Protein AF-A0A7K2SJP5-F1 (afdb_monomer_lite)

Structure (mmCIF, N/CA/C/O backbone):
data_AF-A0A7K2SJP5-F1
#
_entry.id   AF-A0A7K2SJP5-F1
#
loop_
_atom_site.group_PDB
_atom_site.id
_at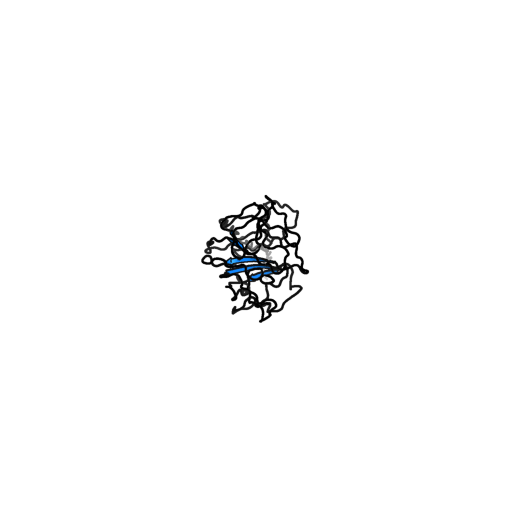om_site.type_symbol
_atom_site.label_atom_id
_atom_site.label_alt_id
_atom_site.label_comp_id
_atom_site.label_asym_id
_atom_site.label_entity_id
_atom_site.label_seq_id
_atom_site.pdbx_PDB_ins_code
_atom_site.Cartn_x
_atom_site.Cartn_y
_atom_site.Cartn_z
_atom_site.occupancy
_atom_site.B_iso_or_equiv
_atom_site.auth_seq_id
_atom_site.auth_comp_id
_atom_site.auth_asym_id
_atom_site.auth_atom_id
_atom_site.pdbx_PDB_model_num
ATOM 1 N N . MET A 1 1 ? -51.113 -34.013 -85.649 1.00 31.19 1 MET A N 1
ATOM 2 C CA . MET A 1 1 ? -50.926 -35.373 -85.090 1.00 31.19 1 MET A CA 1
ATOM 3 C C . MET A 1 1 ? -49.693 -35.352 -84.190 1.00 31.19 1 MET A C 1
ATOM 5 O O . MET A 1 1 ? -48.750 -34.668 -84.558 1.00 31.19 1 MET A O 1
ATOM 9 N N . PRO A 1 2 ? -49.667 -36.131 -83.098 1.00 49.19 2 PRO A N 1
ATOM 10 C CA . PRO A 1 2 ? -50.020 -35.821 -81.698 1.00 49.19 2 PRO A CA 1
ATOM 11 C C . PRO A 1 2 ? -48.823 -35.216 -80.900 1.00 49.19 2 PRO A C 1
ATOM 13 O O . PRO A 1 2 ? -47.709 -35.217 -81.399 1.00 49.19 2 PRO A O 1
ATOM 16 N N . ARG A 1 3 ? -48.943 -34.640 -79.693 1.00 37.06 3 ARG A N 1
ATOM 17 C CA . ARG A 1 3 ? -49.182 -35.314 -78.399 1.00 37.06 3 ARG A CA 1
ATOM 18 C C . ARG A 1 3 ? -49.454 -34.310 -77.259 1.00 37.06 3 ARG A C 1
ATOM 20 O O . ARG A 1 3 ? -49.106 -33.140 -77.339 1.00 37.06 3 ARG A O 1
ATOM 27 N N . LEU A 1 4 ? -50.096 -34.859 -76.230 1.00 37.50 4 LEU A N 1
ATOM 28 C CA . LEU A 1 4 ? -50.644 -34.287 -75.002 1.00 37.50 4 LEU A CA 1
ATOM 29 C C . LEU A 1 4 ? -49.620 -33.788 -73.953 1.00 37.50 4 LEU A C 1
ATOM 31 O O . LEU A 1 4 ? -48.506 -34.300 -73.895 1.00 37.50 4 LEU A O 1
ATOM 35 N N . THR A 1 5 ? -50.161 -32.987 -73.010 1.00 40.16 5 THR A N 1
ATOM 36 C CA . THR A 1 5 ? -49.863 -32.889 -71.549 1.00 40.16 5 THR A CA 1
ATOM 37 C C . THR A 1 5 ? -48.512 -32.295 -71.115 1.00 40.16 5 THR A C 1
ATOM 39 O O . THR A 1 5 ? -47.499 -32.532 -71.745 1.00 40.16 5 THR A O 1
ATOM 42 N N . GLY A 1 6 ? -48.401 -31.540 -70.018 1.00 34.34 6 GLY A N 1
ATOM 43 C CA . GLY A 1 6 ? -49.353 -31.253 -68.946 1.00 34.34 6 GLY A CA 1
ATOM 44 C C . GLY A 1 6 ? -48.815 -30.182 -67.986 1.00 34.34 6 GLY A C 1
ATOM 45 O O . GLY A 1 6 ? -47.656 -29.779 -68.059 1.00 34.34 6 GLY A O 1
ATOM 46 N N . ALA A 1 7 ? -49.698 -29.702 -67.114 1.00 40.97 7 ALA A N 1
ATOM 47 C CA . ALA A 1 7 ? -49.401 -28.737 -66.065 1.00 40.97 7 ALA A CA 1
ATOM 48 C C . ALA A 1 7 ? -48.610 -29.393 -64.921 1.00 40.97 7 ALA A C 1
ATOM 50 O O . ALA A 1 7 ? -48.973 -30.476 -64.463 1.00 40.97 7 ALA A O 1
ATOM 51 N N . ALA A 1 8 ? -47.579 -28.709 -64.426 1.00 37.25 8 ALA A N 1
ATOM 52 C CA . ALA A 1 8 ? -46.909 -29.042 -63.175 1.00 37.25 8 ALA A CA 1
ATOM 53 C C . ALA A 1 8 ? -47.090 -27.871 -62.199 1.00 37.25 8 ALA A C 1
ATOM 55 O O . ALA A 1 8 ? -46.523 -26.797 -62.395 1.00 37.25 8 ALA A O 1
ATOM 56 N N . LEU A 1 9 ? -47.904 -28.077 -61.159 1.00 39.22 9 LEU A N 1
ATOM 57 C CA . LEU A 1 9 ? -47.875 -27.251 -59.954 1.00 39.22 9 LEU A CA 1
ATOM 58 C C . LEU A 1 9 ? -46.606 -27.609 -59.169 1.00 39.22 9 LEU A C 1
ATOM 60 O O . LEU A 1 9 ? -46.476 -28.730 -58.679 1.00 39.22 9 LEU A O 1
ATOM 64 N N . GLY A 1 10 ? -45.684 -26.658 -59.041 1.00 36.06 10 GLY A N 1
ATOM 65 C CA . GLY A 1 10 ? -44.567 -26.752 -58.107 1.00 36.06 10 GLY A CA 1
ATOM 66 C C . GLY A 1 10 ? -45.019 -26.339 -56.708 1.00 36.06 10 GLY A C 1
ATOM 67 O O . GLY A 1 10 ? -45.343 -25.176 -56.481 1.00 36.06 10 GLY A O 1
ATOM 68 N N . VAL A 1 11 ? -45.047 -27.288 -55.773 1.00 40.00 11 VAL A N 1
ATOM 69 C CA . VAL A 1 11 ? -45.209 -27.018 -54.339 1.00 40.00 11 VAL A CA 1
ATOM 70 C C . VAL A 1 11 ? -43.849 -26.592 -53.786 1.00 40.00 11 VAL A C 1
ATOM 72 O O . VAL A 1 11 ? -42.894 -27.366 -53.813 1.00 40.00 11 VAL A O 1
ATOM 75 N N . LEU A 1 12 ? -43.753 -25.352 -53.302 1.00 39.66 12 LEU A N 1
ATOM 76 C CA . LEU A 1 12 ? -42.578 -24.836 -52.601 1.00 39.66 12 LEU A CA 1
ATOM 77 C C . LEU A 1 12 ? -42.561 -25.417 -51.175 1.00 39.66 12 LEU A C 1
ATOM 79 O O . LEU A 1 12 ? -43.342 -25.004 -50.320 1.00 39.66 12 LEU A O 1
ATOM 83 N N . GLY A 1 13 ? -41.698 -26.400 -50.923 1.00 37.81 13 GLY A N 1
ATOM 84 C CA . GLY A 1 13 ? -41.422 -26.898 -49.576 1.00 37.81 13 GLY A CA 1
ATOM 85 C C . GLY A 1 13 ? -40.449 -25.969 -48.850 1.00 37.81 13 GLY A C 1
ATOM 86 O O . GLY A 1 13 ? -39.283 -25.881 -49.226 1.00 37.81 13 GLY A O 1
ATOM 87 N N . LEU A 1 14 ? -40.921 -25.276 -47.813 1.00 41.34 14 LEU A N 1
ATOM 88 C CA . LEU A 1 14 ? -40.080 -24.543 -46.866 1.00 41.34 14 LEU A CA 1
ATOM 89 C C . LEU A 1 14 ? -39.342 -25.547 -45.970 1.00 41.34 14 LEU A C 1
ATOM 91 O O . LEU A 1 14 ? -39.941 -26.164 -45.092 1.00 41.34 14 LEU A O 1
ATOM 95 N N . VAL A 1 15 ? -38.037 -25.708 -46.187 1.00 44.12 15 VAL A N 1
ATOM 96 C CA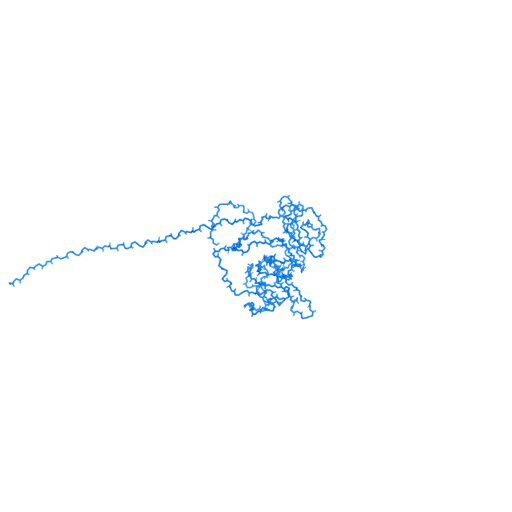 . VAL A 1 15 ? -37.143 -26.402 -45.251 1.00 44.12 15 VAL A CA 1
ATOM 97 C C . VAL A 1 15 ? -36.669 -25.374 -44.228 1.00 44.12 15 VAL A C 1
ATOM 99 O O . VAL A 1 15 ? -35.756 -24.596 -44.488 1.00 44.12 15 VAL A O 1
ATOM 102 N N . SER A 1 16 ? -37.312 -25.336 -43.063 1.00 47.00 16 SER A N 1
ATOM 103 C CA . SER A 1 16 ? -36.830 -24.574 -41.911 1.00 47.00 16 SER A CA 1
ATOM 104 C C . SER A 1 16 ? -35.755 -25.388 -41.186 1.00 47.00 16 SER A C 1
ATOM 106 O O . SER A 1 16 ? -36.065 -26.269 -40.383 1.00 47.00 16 SER A O 1
ATOM 108 N N . THR A 1 17 ? -34.483 -25.115 -41.469 1.00 50.66 17 THR A N 1
ATOM 109 C CA . THR A 1 17 ? -33.365 -25.582 -40.642 1.00 50.66 17 THR A CA 1
ATOM 110 C C . THR A 1 17 ? -33.398 -24.836 -39.310 1.00 50.66 17 THR A C 1
ATOM 112 O O . THR A 1 17 ? -32.996 -23.676 -39.233 1.00 50.66 17 THR A O 1
ATOM 115 N N . GLY A 1 18 ? -33.908 -25.482 -38.262 1.00 46.22 18 GLY A N 1
ATOM 116 C CA . GLY A 1 18 ? -33.779 -24.985 -36.897 1.00 46.22 18 GLY A CA 1
ATOM 117 C C . GLY A 1 18 ? -32.319 -25.068 -36.462 1.00 46.22 18 GLY A C 1
ATOM 118 O O . GLY A 1 18 ? -31.830 -26.157 -36.168 1.00 46.22 18 GLY A O 1
ATOM 119 N N . LEU A 1 19 ? -31.615 -23.934 -36.429 1.00 53.03 19 LEU A N 1
ATOM 120 C CA . LEU A 1 19 ? -30.365 -23.829 -35.684 1.00 53.03 19 LEU A CA 1
ATOM 121 C C . LEU A 1 19 ? -30.713 -23.888 -34.194 1.00 53.03 19 LEU A C 1
ATOM 123 O O . LEU A 1 19 ? -31.096 -22.887 -33.593 1.00 53.03 19 LEU A O 1
ATOM 127 N N . GLY A 1 20 ? -30.616 -25.079 -33.607 1.00 47.97 20 GLY A N 1
ATOM 128 C CA . GLY A 1 20 ? -30.585 -25.228 -32.160 1.00 47.97 20 GLY A CA 1
ATOM 129 C C . GLY A 1 20 ? -29.327 -24.545 -31.636 1.00 47.97 20 GLY A C 1
ATOM 130 O O . GLY A 1 20 ? -28.227 -25.065 -31.804 1.00 47.97 20 GLY A O 1
ATOM 131 N N . LEU A 1 21 ? -29.483 -23.365 -31.036 1.00 52.00 21 LEU A N 1
ATOM 132 C CA . LEU A 1 21 ? -28.438 -22.751 -30.228 1.00 52.00 21 LEU A CA 1
ATOM 133 C C . LEU A 1 21 ? -28.182 -23.692 -29.049 1.00 52.00 21 LEU A C 1
ATOM 135 O O . LEU A 1 21 ? -29.023 -23.833 -28.162 1.00 52.00 21 LEU A O 1
ATOM 139 N N . ALA A 1 22 ? -27.044 -24.382 -29.068 1.00 51.62 22 ALA A N 1
ATOM 140 C CA . ALA A 1 22 ? -26.571 -25.126 -27.916 1.00 51.62 22 ALA A CA 1
ATOM 141 C C . ALA A 1 22 ? -26.263 -24.111 -26.808 1.00 51.62 22 ALA A C 1
ATOM 143 O O . ALA A 1 22 ? -25.246 -23.422 -26.849 1.00 51.62 22 ALA A O 1
ATOM 144 N N . THR A 1 23 ? -27.159 -23.983 -25.833 1.00 50.88 23 THR A N 1
ATOM 145 C CA . THR A 1 23 ? -26.871 -23.259 -24.598 1.00 50.88 23 THR A CA 1
ATOM 146 C C . THR A 1 23 ? -25.873 -24.098 -23.812 1.00 50.88 23 THR A C 1
ATOM 148 O O . THR A 1 23 ? -26.247 -25.101 -23.199 1.00 50.88 23 THR A O 1
ATOM 151 N N . THR A 1 24 ? -24.593 -23.734 -23.861 1.00 50.81 24 THR A N 1
ATOM 152 C CA . THR A 1 24 ? -23.599 -24.298 -22.949 1.00 50.81 24 THR A CA 1
ATOM 153 C C . THR A 1 24 ? -24.020 -23.938 -21.525 1.00 50.81 24 THR A C 1
ATOM 155 O O . THR A 1 24 ? -24.182 -22.748 -21.241 1.00 50.81 24 THR A O 1
ATOM 158 N N . PRO A 1 25 ? -24.245 -24.913 -20.629 1.00 48.88 25 PRO A N 1
ATOM 159 C CA . PRO A 1 25 ? -24.529 -24.597 -19.241 1.00 48.88 25 PRO A CA 1
ATOM 160 C C . PRO A 1 25 ? -23.328 -23.840 -18.673 1.00 48.88 25 PRO A C 1
ATOM 162 O O . PRO A 1 25 ? -22.205 -24.342 -18.700 1.00 48.88 25 PRO A O 1
ATOM 165 N N . VAL A 1 26 ? -23.562 -22.624 -18.179 1.00 51.16 26 VAL A N 1
ATOM 166 C CA . VAL A 1 26 ? -22.579 -21.902 -17.371 1.00 51.16 26 VAL A CA 1
ATOM 167 C C . VAL A 1 26 ? -22.362 -22.748 -16.120 1.00 51.16 26 VAL A C 1
ATOM 169 O O . VAL A 1 26 ? -23.263 -22.879 -15.291 1.00 51.16 26 VAL A O 1
ATOM 172 N N . GLN A 1 27 ? -21.199 -23.393 -16.008 1.00 48.38 27 GLN A N 1
ATOM 173 C CA . GLN A 1 27 ? -20.820 -24.057 -14.767 1.00 48.38 27 GLN A CA 1
ATOM 174 C C . GLN A 1 27 ? -20.722 -22.986 -13.682 1.00 48.38 27 GLN A C 1
ATOM 176 O O . GLN A 1 27 ? -19.899 -22.077 -13.775 1.00 48.38 27 GLN A O 1
ATOM 181 N N . ALA A 1 28 ? -21.566 -23.097 -12.655 1.00 56.72 28 ALA A N 1
ATOM 182 C CA . ALA A 1 28 ? -21.391 -22.336 -11.431 1.00 56.72 28 ALA A CA 1
ATOM 183 C C . ALA A 1 28 ? -19.976 -22.606 -10.908 1.00 56.72 28 ALA A C 1
ATOM 185 O O . ALA A 1 28 ? -19.589 -23.767 -10.737 1.00 56.72 28 ALA A O 1
ATOM 186 N N . GLN A 1 29 ? -19.192 -21.547 -10.702 1.00 58.19 29 GLN A N 1
ATOM 187 C CA . GLN A 1 29 ? -17.887 -21.702 -10.077 1.00 58.19 29 GLN A CA 1
ATOM 188 C C . GLN A 1 29 ? -18.094 -22.268 -8.668 1.00 58.19 29 GLN A C 1
ATOM 190 O O . GLN A 1 29 ? -19.016 -21.825 -7.974 1.00 58.19 29 GLN A O 1
ATOM 195 N N . PRO A 1 30 ? -17.306 -23.273 -8.248 1.00 59.06 30 PRO A N 1
ATOM 196 C CA . PRO A 1 30 ? -17.384 -23.777 -6.886 1.00 59.06 30 PRO A CA 1
ATOM 197 C C . PRO A 1 30 ? -17.206 -22.609 -5.914 1.00 59.06 30 PRO A C 1
ATOM 199 O O . PRO A 1 30 ? -16.320 -21.776 -6.095 1.00 59.06 30 PRO A O 1
ATOM 202 N N . VAL A 1 31 ? -18.072 -22.541 -4.901 1.00 64.06 31 VAL A N 1
ATOM 203 C CA . VAL A 1 31 ? -17.950 -21.558 -3.820 1.00 64.06 31 VAL A CA 1
ATOM 204 C C . VAL A 1 31 ? -16.593 -21.795 -3.158 1.00 64.06 31 VAL A C 1
ATOM 206 O O . VAL A 1 31 ? -16.364 -22.865 -2.594 1.00 64.06 31 VAL A O 1
ATOM 209 N N . GLY A 1 32 ? -15.677 -20.836 -3.301 1.00 71.94 32 GLY A N 1
ATOM 210 C CA . GLY A 1 32 ? -14.360 -20.901 -2.676 1.00 71.94 32 GLY A CA 1
ATOM 211 C C . GLY A 1 32 ? -14.478 -21.011 -1.155 1.00 71.94 32 GLY A C 1
ATOM 212 O O . GLY A 1 32 ? -15.452 -20.551 -0.559 1.00 71.94 32 GLY A O 1
ATOM 213 N N . VAL A 1 33 ? -13.489 -21.633 -0.517 1.00 81.31 33 VAL A N 1
ATOM 214 C CA . VAL A 1 33 ? -13.390 -21.633 0.947 1.00 81.31 33 VAL A CA 1
ATOM 215 C C . VAL A 1 33 ? -12.849 -20.267 1.382 1.00 81.31 33 VAL A C 1
ATOM 217 O O . VAL A 1 33 ? -11.831 -19.846 0.828 1.00 81.31 33 VAL A O 1
ATOM 220 N N . PRO A 1 34 ? -13.484 -19.565 2.342 1.00 88.19 34 PRO A N 1
ATOM 221 C CA . PRO A 1 34 ? -12.931 -18.328 2.881 1.00 88.19 34 PRO A CA 1
ATOM 222 C C . PRO A 1 34 ? -11.543 -18.591 3.469 1.00 88.19 34 PRO A C 1
ATOM 224 O O . PRO A 1 34 ? -11.404 -19.411 4.375 1.00 88.19 34 PRO A O 1
ATOM 227 N N . LEU A 1 35 ? -10.528 -17.919 2.926 1.00 90.88 35 LEU A N 1
ATOM 228 C CA . LEU A 1 35 ? -9.153 -18.007 3.420 1.00 90.88 35 LEU A CA 1
ATOM 229 C C . LEU A 1 35 ? -8.886 -16.971 4.512 1.00 90.88 35 LEU A C 1
ATOM 231 O O . LEU A 1 35 ? -8.214 -17.272 5.486 1.00 90.88 35 LEU A O 1
ATOM 235 N N . VAL A 1 36 ? -9.442 -15.770 4.346 1.00 93.50 36 VAL A N 1
ATOM 236 C CA . VAL A 1 36 ? -9.332 -14.645 5.278 1.00 93.50 36 VAL A CA 1
ATOM 237 C C . VAL A 1 36 ? -10.667 -13.907 5.273 1.00 93.50 36 VAL A C 1
ATOM 239 O O . VAL A 1 36 ? -11.257 -13.712 4.209 1.00 93.50 36 VAL A O 1
ATOM 242 N N . ASN A 1 37 ? -11.158 -13.514 6.447 1.00 95.00 37 ASN A N 1
ATOM 243 C CA . ASN A 1 37 ? -12.365 -12.699 6.580 1.00 95.00 37 ASN A CA 1
ATOM 244 C C . ASN A 1 37 ? -12.198 -11.700 7.728 1.00 95.00 37 ASN A C 1
ATOM 246 O O . ASN A 1 37 ? -12.579 -11.976 8.863 1.00 95.00 37 ASN A O 1
ATOM 250 N N . GLU A 1 38 ? -11.627 -10.545 7.409 1.00 96.62 38 GLU A N 1
ATOM 251 C CA . GLU A 1 38 ? -11.443 -9.433 8.333 1.00 96.62 38 GLU A CA 1
ATOM 252 C C . GLU A 1 38 ? -12.032 -8.169 7.709 1.00 96.62 38 GLU A C 1
ATOM 254 O O . GLU A 1 38 ? -11.739 -7.826 6.565 1.00 96.62 38 GLU A O 1
ATOM 259 N N . THR A 1 39 ? -12.894 -7.497 8.466 1.00 96.19 39 THR A N 1
ATOM 260 C CA . THR A 1 39 ? -13.607 -6.294 8.006 1.00 96.19 39 THR A CA 1
ATOM 261 C C . THR A 1 39 ? -12.943 -5.013 8.496 1.00 96.19 39 THR A C 1
ATOM 263 O O . THR A 1 39 ? -13.244 -3.936 7.991 1.00 96.19 39 THR A O 1
ATOM 266 N N . PHE A 1 40 ? -12.077 -5.119 9.508 1.00 97.94 40 PHE A N 1
ATOM 267 C CA . PHE A 1 40 ? -11.418 -4.022 10.212 1.00 97.94 40 PHE A CA 1
ATOM 268 C C . PHE A 1 40 ? -12.374 -3.002 10.854 1.00 97.94 40 PHE A C 1
ATOM 270 O O . PHE A 1 40 ? -11.973 -1.891 11.200 1.00 97.94 40 PHE A O 1
ATOM 277 N N . THR A 1 41 ? -13.637 -3.388 11.062 1.00 97.62 41 THR A N 1
ATOM 278 C CA . THR A 1 41 ? -14.667 -2.530 11.674 1.00 97.62 41 THR A CA 1
ATOM 279 C C . THR A 1 41 ? -14.659 -2.551 13.207 1.00 97.62 41 THR A C 1
ATOM 281 O O . THR A 1 41 ? -15.224 -1.663 13.858 1.00 97.62 41 THR A O 1
ATOM 284 N N . GLY A 1 42 ? -14.000 -3.558 13.791 1.00 97.88 42 GLY A N 1
ATOM 285 C CA . GLY A 1 42 ? -13.861 -3.774 15.230 1.00 97.88 42 GLY A CA 1
ATOM 286 C C . GLY A 1 42 ? -12.750 -2.955 15.903 1.00 97.88 42 GLY A C 1
ATOM 287 O O . GLY A 1 42 ? -12.014 -2.200 15.273 1.00 97.88 42 GLY A O 1
ATOM 288 N N . ALA A 1 43 ? -12.615 -3.136 17.223 1.00 97.88 43 ALA A N 1
ATOM 289 C CA . ALA A 1 43 ? -11.517 -2.576 18.025 1.00 97.88 43 ALA A CA 1
ATOM 290 C C . ALA A 1 43 ? -10.240 -3.434 17.981 1.00 97.88 43 ALA A C 1
ATOM 292 O O . ALA A 1 43 ? -9.215 -3.059 18.539 1.00 97.88 43 ALA A O 1
ATOM 293 N N . THR A 1 44 ? -10.314 -4.604 17.360 1.00 97.88 44 THR A N 1
ATOM 294 C CA . THR A 1 44 ? -9.214 -5.549 17.172 1.00 97.88 44 THR A CA 1
ATOM 295 C C . THR A 1 44 ? -9.364 -6.165 15.790 1.00 97.88 44 THR A C 1
ATOM 297 O O . THR A 1 44 ? -10.486 -6.248 15.289 1.00 97.88 44 THR A O 1
ATOM 300 N N . ALA A 1 45 ? -8.257 -6.625 15.219 1.00 97.50 45 ALA A N 1
ATOM 301 C CA . ALA A 1 45 ? -8.238 -7.465 14.027 1.00 97.50 45 ALA A CA 1
ATOM 302 C C . ALA A 1 45 ? -7.703 -8.860 14.384 1.00 97.50 45 ALA A C 1
ATOM 304 O O . ALA A 1 45 ? -7.205 -9.060 15.500 1.00 97.50 45 ALA A O 1
ATOM 305 N N . ASP A 1 46 ? -7.792 -9.804 13.449 1.00 96.94 46 ASP A N 1
ATOM 306 C CA . ASP A 1 46 ? -7.087 -11.085 13.553 1.00 96.94 46 ASP A CA 1
ATOM 307 C C . ASP A 1 46 ? -5.596 -10.873 13.898 1.00 96.94 46 ASP A C 1
ATOM 309 O O . ASP A 1 46 ? -4.923 -10.011 13.329 1.00 96.94 46 ASP A O 1
ATOM 313 N N . SER A 1 47 ? -5.083 -11.655 14.851 1.00 96.00 47 SER A N 1
ATOM 314 C CA . SER A 1 47 ? -3.692 -11.590 15.312 1.00 96.00 47 SER A CA 1
ATOM 315 C C . SER A 1 47 ? -2.666 -11.992 14.255 1.00 96.00 47 SER A C 1
ATOM 317 O O . SER A 1 47 ? -1.485 -11.703 14.434 1.00 96.00 47 SER A O 1
ATOM 319 N N . GLU A 1 48 ? -3.093 -12.658 13.181 1.00 96.12 48 GLU A N 1
ATOM 320 C CA . GLU A 1 48 ? -2.233 -12.973 12.038 1.00 96.12 48 GLU A CA 1
ATOM 321 C C . GLU A 1 48 ? -1.972 -11.750 11.142 1.00 96.12 48 GLU A C 1
ATOM 323 O O . GLU A 1 48 ? -1.104 -11.810 10.273 1.00 96.12 48 GLU A O 1
ATOM 328 N N . PHE A 1 49 ? -2.671 -10.625 11.346 1.00 98.06 49 PHE A N 1
ATOM 329 C CA . PHE A 1 49 ? -2.329 -9.373 10.675 1.00 98.06 49 PHE A CA 1
ATOM 330 C C . PHE A 1 49 ? -1.180 -8.636 11.364 1.00 98.06 49 PHE A C 1
ATOM 332 O O . PHE A 1 49 ? -1.274 -8.191 12.510 1.00 98.06 49 PHE A O 1
ATOM 339 N N . GLU A 1 50 ? -0.125 -8.410 10.593 1.00 97.69 50 GLU A N 1
ATOM 340 C CA . GLU A 1 50 ? 1.030 -7.598 10.947 1.00 97.69 50 GLU A CA 1
ATOM 341 C C . GLU A 1 50 ? 0.961 -6.247 10.236 1.00 97.69 50 GLU A C 1
ATOM 343 O O . GLU A 1 50 ? 0.754 -6.181 9.025 1.00 97.69 50 GLU A O 1
ATOM 348 N N . ALA A 1 51 ? 1.145 -5.161 10.980 1.00 98.44 51 ALA A N 1
ATOM 349 C CA . ALA A 1 51 ? 1.124 -3.803 10.461 1.00 98.44 51 ALA A CA 1
ATOM 350 C C . ALA A 1 51 ? 2.530 -3.203 10.377 1.00 98.44 51 ALA A C 1
ATOM 352 O O . ALA A 1 51 ? 3.441 -3.565 11.127 1.00 98.44 51 ALA A O 1
ATOM 353 N N . PHE A 1 52 ? 2.683 -2.281 9.432 1.00 98.44 52 PHE A N 1
ATOM 354 C CA . PHE A 1 52 ? 3.917 -1.569 9.151 1.00 98.44 52 PHE A CA 1
ATOM 355 C C . PHE A 1 52 ? 3.620 -0.097 8.863 1.00 98.44 52 PHE A C 1
ATOM 357 O O . PHE A 1 52 ? 2.603 0.238 8.245 1.00 98.44 52 PHE A O 1
ATOM 364 N N . GLY A 1 53 ? 4.559 0.776 9.227 1.00 97.56 53 GLY A N 1
ATOM 365 C CA . GLY A 1 53 ? 4.403 2.216 9.040 1.00 97.56 53 GLY A CA 1
ATOM 366 C C . GLY A 1 53 ? 3.303 2.786 9.950 1.00 97.56 53 GLY A C 1
ATOM 367 O O . GLY A 1 53 ? 3.141 2.323 11.075 1.00 97.56 53 GLY A O 1
ATOM 368 N N . PRO A 1 54 ? 2.541 3.799 9.509 1.00 97.25 54 PRO A N 1
ATOM 369 C CA . PRO A 1 54 ? 1.489 4.414 10.321 1.00 97.25 54 PRO A CA 1
ATOM 370 C C . PRO A 1 54 ? 0.162 3.628 10.360 1.00 97.25 54 PRO A C 1
ATOM 372 O O . PRO A 1 54 ? -0.837 4.172 10.842 1.00 97.25 54 PRO A O 1
ATOM 375 N N . ALA A 1 55 ? 0.120 2.385 9.862 1.00 98.31 55 ALA A N 1
ATOM 376 C CA . ALA A 1 55 ? -1.113 1.606 9.774 1.00 98.31 55 ALA A CA 1
ATOM 377 C C . ALA A 1 55 ? -1.759 1.374 11.154 1.00 98.31 55 ALA A C 1
ATOM 379 O O . ALA A 1 55 ? -1.094 1.004 12.119 1.00 98.31 55 ALA A O 1
ATOM 380 N N . CYS A 1 56 ? -3.071 1.575 11.264 1.00 98.31 56 CYS A N 1
ATOM 381 C CA . CYS A 1 56 ? -3.788 1.491 12.538 1.00 98.31 56 CYS A CA 1
ATOM 382 C C . CYS A 1 56 ? -5.289 1.218 12.360 1.00 98.31 56 CYS A C 1
ATOM 384 O O . CYS A 1 56 ? -5.841 1.369 11.270 1.00 98.31 56 CYS A O 1
ATOM 386 N N . LEU A 1 57 ? -5.968 0.842 13.447 1.00 98.62 57 LEU A N 1
ATOM 387 C CA . LEU A 1 57 ? -7.420 0.650 13.489 1.00 98.62 57 LEU A CA 1
ATOM 388 C C . LEU A 1 57 ? -8.109 1.883 14.066 1.00 98.62 57 LEU A C 1
ATOM 390 O O . LEU A 1 57 ? -7.836 2.288 15.195 1.00 98.62 57 LEU A O 1
ATOM 394 N N . THR A 1 58 ? -9.066 2.450 13.338 1.00 98.06 58 THR A N 1
ATOM 395 C CA . THR A 1 58 ? -9.854 3.583 13.853 1.00 98.06 58 THR A CA 1
ATOM 396 C C . THR A 1 58 ? -10.954 3.134 14.820 1.00 98.06 58 THR A C 1
ATOM 398 O O . THR A 1 58 ? -11.486 3.944 15.571 1.00 98.06 58 THR A O 1
ATOM 401 N N . GLY A 1 59 ? -11.306 1.844 14.839 1.00 98.06 59 GLY A N 1
ATOM 402 C CA . GLY A 1 59 ? -12.245 1.289 15.818 1.00 98.06 59 GLY A CA 1
ATOM 403 C C . GLY A 1 59 ? -11.634 1.097 17.212 1.00 98.06 59 GLY A C 1
ATOM 404 O O . GLY A 1 59 ? -12.354 1.091 18.209 1.00 98.06 59 GLY A O 1
ATOM 405 N N . ALA A 1 60 ? -10.315 0.932 17.297 1.00 98.12 60 ALA A N 1
ATOM 406 C CA . ALA A 1 60 ? -9.624 0.610 18.539 1.00 98.12 60 ALA A CA 1
ATOM 407 C C . ALA A 1 60 ? -9.374 1.854 19.415 1.00 98.12 60 ALA A C 1
ATOM 409 O O . ALA A 1 60 ? -9.199 2.943 18.858 1.00 98.12 60 ALA A O 1
ATOM 410 N N . PRO A 1 61 ? -9.281 1.687 20.755 1.00 97.00 61 PRO A N 1
ATOM 411 C CA . PRO A 1 61 ? -8.830 2.728 21.672 1.00 97.00 61 PRO A CA 1
ATOM 412 C C . PRO A 1 61 ? -7.548 3.388 21.190 1.00 97.00 61 PRO A C 1
ATOM 414 O O . PRO A 1 61 ? -6.582 2.681 20.894 1.00 97.00 61 PRO A O 1
ATOM 417 N N . GLN A 1 62 ? -7.525 4.720 21.150 1.00 96.62 62 GLN A N 1
ATOM 418 C CA . GLN A 1 62 ? -6.346 5.481 20.727 1.00 96.62 62 GLN A CA 1
ATOM 419 C C . GLN A 1 62 ? -5.051 4.966 21.374 1.00 96.62 62 GLN A C 1
ATOM 421 O O . GLN A 1 62 ? -4.973 4.805 22.596 1.00 96.62 62 GLN A O 1
ATOM 426 N N . ALA A 1 63 ? -4.016 4.766 20.559 1.00 96.62 63 ALA A N 1
ATOM 427 C CA . ALA A 1 63 ? -2.699 4.334 21.010 1.00 96.62 63 ALA A CA 1
ATOM 428 C C . ALA A 1 63 ? -1.612 5.336 20.576 1.00 96.62 63 ALA A C 1
ATOM 430 O O . ALA A 1 63 ? -1.842 6.164 19.689 1.00 96.62 63 ALA A O 1
ATOM 431 N N . PRO A 1 64 ? -0.422 5.309 21.203 1.00 96.19 64 PRO A N 1
ATOM 432 C CA . PRO A 1 64 ? 0.734 6.044 20.701 1.00 96.19 64 PRO A CA 1
ATOM 433 C C . PRO A 1 64 ? 1.071 5.649 19.259 1.00 96.19 64 PRO A C 1
ATOM 435 O O . PRO A 1 64 ? 0.782 4.531 18.836 1.00 96.19 64 PRO A O 1
ATOM 438 N N . ALA A 1 65 ? 1.722 6.552 18.520 1.00 94.56 65 ALA A N 1
ATOM 439 C CA . ALA A 1 65 ? 2.205 6.242 17.179 1.00 94.56 65 ALA A CA 1
ATOM 440 C C . ALA A 1 65 ? 3.129 5.003 17.211 1.00 94.56 65 ALA A C 1
ATOM 442 O O . ALA A 1 65 ? 3.972 4.919 18.115 1.00 94.56 65 ALA A O 1
ATOM 443 N N . PRO A 1 66 ? 2.986 4.056 16.264 1.00 93.75 66 PRO A N 1
ATOM 444 C CA . PRO A 1 66 ? 3.867 2.899 16.191 1.00 93.75 66 PRO A CA 1
ATOM 445 C C . PRO A 1 66 ? 5.338 3.302 16.034 1.00 93.75 66 PRO A C 1
ATOM 447 O O . PRO A 1 66 ? 5.664 4.329 15.437 1.00 93.75 66 PRO A O 1
ATOM 450 N N . GLY A 1 67 ? 6.234 2.485 16.589 1.00 89.88 67 GLY A N 1
ATOM 451 C CA . GLY A 1 67 ? 7.665 2.593 16.313 1.00 89.88 67 GLY A CA 1
ATOM 452 C C . GLY A 1 67 ? 8.015 2.078 14.909 1.00 89.88 67 GLY A C 1
ATOM 453 O O . GLY A 1 67 ? 7.152 1.546 14.214 1.00 89.88 67 GLY A O 1
ATOM 454 N N . PRO A 1 68 ? 9.283 2.202 14.484 1.00 89.38 68 PRO A N 1
ATOM 455 C CA . PRO A 1 68 ? 9.727 1.626 13.220 1.00 89.38 68 PRO A CA 1
ATOM 456 C C . PRO A 1 68 ? 9.629 0.092 13.233 1.00 89.38 68 PRO A C 1
ATOM 458 O O . PRO A 1 68 ? 9.838 -0.543 14.268 1.00 89.38 68 PRO A O 1
ATOM 461 N N . GLY A 1 69 ? 9.398 -0.493 12.056 1.00 92.81 69 GLY A N 1
ATOM 462 C CA . GLY A 1 69 ? 9.308 -1.940 11.855 1.00 92.81 69 GLY A CA 1
ATOM 463 C C . GLY A 1 69 ? 7.886 -2.488 11.978 1.00 92.81 69 GLY A C 1
ATOM 464 O O . GLY A 1 69 ? 6.906 -1.751 11.878 1.00 92.81 69 GLY A O 1
ATOM 465 N N . THR A 1 70 ? 7.792 -3.803 12.153 1.00 96.19 70 THR A N 1
ATOM 466 C CA . THR A 1 70 ? 6.525 -4.528 12.286 1.00 96.19 70 THR A CA 1
ATOM 467 C C . THR A 1 70 ? 5.902 -4.317 13.662 1.00 96.19 70 THR A C 1
ATOM 469 O O . THR A 1 70 ? 6.596 -4.334 14.682 1.00 96.19 70 THR A O 1
ATOM 472 N N . HIS A 1 71 ? 4.581 -4.184 13.711 1.00 97.44 71 HIS A N 1
ATOM 473 C CA . HIS A 1 71 ? 3.820 -4.074 14.952 1.00 97.44 71 HIS A CA 1
ATOM 474 C C . HIS A 1 71 ? 2.413 -4.682 14.796 1.00 97.44 71 HIS A C 1
ATOM 476 O O . HIS A 1 71 ? 1.919 -4.816 13.677 1.00 97.44 71 HIS A O 1
ATOM 482 N N . PRO A 1 72 ? 1.726 -5.052 15.893 1.00 97.06 72 PRO A N 1
ATOM 483 C CA . PRO A 1 72 ? 0.317 -5.429 15.815 1.00 97.06 72 PRO A CA 1
ATOM 484 C C . PRO A 1 72 ? -0.554 -4.228 15.426 1.00 97.06 72 PRO A C 1
ATOM 486 O O . PRO A 1 72 ? -0.195 -3.070 15.673 1.00 97.06 72 PRO A O 1
ATOM 489 N N . LEU A 1 73 ? -1.739 -4.500 14.883 1.00 97.94 73 LEU A N 1
ATOM 490 C CA . LEU A 1 73 ? -2.756 -3.476 14.662 1.00 97.94 73 LEU A CA 1
ATOM 491 C C . LEU A 1 73 ? -3.315 -2.961 15.996 1.00 97.94 73 LEU A C 1
ATOM 493 O O . LEU A 1 73 ? -3.924 -3.701 16.767 1.00 97.94 73 LEU A O 1
ATOM 497 N N . THR A 1 74 ? -3.118 -1.670 16.256 1.00 97.81 74 THR A N 1
ATOM 498 C CA . THR A 1 74 ? -3.613 -0.961 17.446 1.00 97.81 74 THR A CA 1
ATOM 499 C C . THR A 1 74 ? -4.343 0.320 17.045 1.00 97.81 74 THR A C 1
ATOM 501 O O . THR A 1 74 ? -4.471 0.630 15.857 1.00 97.81 74 THR A O 1
ATOM 504 N N . GLY A 1 75 ? -4.884 1.048 18.025 1.00 98.12 75 GLY A N 1
ATOM 505 C CA . GLY A 1 75 ? -5.655 2.254 17.758 1.00 98.12 75 GLY A CA 1
ATOM 506 C C . GLY A 1 75 ? -4.843 3.396 17.183 1.00 98.12 75 GLY A C 1
ATOM 507 O O . GLY A 1 75 ? -3.696 3.638 17.545 1.00 98.12 75 GLY A O 1
ATOM 508 N N . CYS A 1 76 ? -5.479 4.131 16.284 1.00 98.06 76 CYS A N 1
ATOM 509 C CA . CYS A 1 76 ? -4.852 5.245 15.603 1.00 98.06 76 CYS A CA 1
ATOM 510 C C . CYS A 1 76 ? -4.435 6.383 16.560 1.00 98.06 76 CYS A C 1
ATOM 512 O O . CYS A 1 76 ? -5.219 6.776 17.436 1.00 98.06 76 CYS A O 1
ATOM 514 N N . PRO A 1 77 ? -3.236 6.974 16.376 1.00 96.31 77 PRO A N 1
ATOM 515 C CA . PRO A 1 77 ? -2.771 8.069 17.217 1.00 96.31 77 PRO A CA 1
ATOM 516 C C . PRO A 1 77 ? -3.583 9.352 17.008 1.00 96.31 77 PRO A C 1
ATOM 518 O O . PRO A 1 77 ? -4.287 9.534 16.009 1.00 96.31 77 PRO A O 1
ATOM 521 N N . THR A 1 78 ? -3.476 10.267 17.974 1.00 93.69 78 THR A N 1
ATOM 522 C CA . THR A 1 78 ? -3.937 11.657 17.838 1.00 93.69 78 THR A CA 1
ATOM 523 C C . THR A 1 78 ? -3.078 12.434 16.842 1.00 93.69 78 THR A C 1
ATOM 525 O O . THR A 1 78 ? -1.903 12.123 16.677 1.00 93.69 78 THR A O 1
ATOM 528 N N . GLY A 1 79 ? -3.618 13.521 16.283 1.00 92.25 79 GLY A N 1
ATOM 529 C CA . GLY A 1 79 ? -2.826 14.479 15.501 1.00 92.25 79 GLY A CA 1
ATOM 530 C C . GLY A 1 79 ? -2.594 14.078 14.045 1.00 92.25 79 GLY A C 1
ATOM 531 O O . GLY A 1 79 ? -1.619 14.520 13.455 1.00 92.25 79 GLY A O 1
ATOM 532 N N . ALA A 1 80 ? -3.479 13.252 13.483 1.00 93.75 80 ALA A N 1
ATOM 533 C CA . ALA A 1 80 ? -3.434 12.894 12.074 1.00 93.75 80 ALA A CA 1
ATOM 534 C C . ALA A 1 80 ? -3.645 14.116 11.162 1.00 93.75 80 ALA A C 1
ATOM 536 O O . ALA A 1 80 ? -4.435 15.014 11.477 1.00 93.75 80 ALA A O 1
ATOM 537 N N . SER A 1 81 ? -2.968 14.116 10.019 1.00 93.94 81 SER A N 1
ATOM 538 C CA . SER A 1 81 ? -3.118 15.120 8.965 1.00 93.94 81 SER A CA 1
ATOM 539 C C . SER A 1 81 ? -4.328 14.834 8.073 1.00 93.94 81 SER A C 1
ATOM 541 O O . SER A 1 81 ? -4.574 13.695 7.679 1.00 93.94 81 SER A O 1
ATOM 543 N N . GLY A 1 82 ? -5.042 15.894 7.683 1.00 89.50 82 GLY A N 1
ATOM 544 C CA . GLY A 1 82 ? -6.210 15.813 6.800 1.00 89.50 82 GLY A CA 1
ATOM 545 C C . GLY A 1 82 ? -7.476 15.287 7.489 1.00 89.50 82 GLY A C 1
ATOM 546 O O . GLY A 1 82 ? -7.463 14.952 8.676 1.00 89.50 82 GLY A O 1
ATOM 547 N N . PRO A 1 83 ? -8.616 15.251 6.779 1.00 90.62 83 PRO A N 1
ATOM 548 C CA . PRO A 1 83 ? -9.806 14.604 7.301 1.00 90.62 83 PRO A CA 1
ATOM 549 C C . PRO A 1 83 ? -9.555 13.096 7.380 1.00 90.62 83 PRO A C 1
ATOM 551 O O . PRO A 1 83 ? -9.339 12.434 6.367 1.00 90.62 83 PRO A O 1
ATOM 554 N N . VAL A 1 84 ? -9.611 12.563 8.597 1.00 91.69 84 VAL A N 1
ATOM 555 C CA . VAL A 1 84 ? -9.533 11.130 8.886 1.00 91.69 84 VAL A CA 1
ATOM 556 C C . VAL A 1 84 ? -10.834 10.655 9.540 1.00 91.69 84 VAL A C 1
ATOM 558 O O . VAL A 1 84 ? -11.522 11.463 10.174 1.00 91.69 84 VAL A O 1
ATOM 561 N N . PRO A 1 85 ? -11.193 9.364 9.423 1.00 91.00 85 PRO A N 1
ATOM 562 C CA . PRO A 1 85 ? -12.294 8.789 10.172 1.00 91.00 85 PRO A CA 1
ATOM 563 C C . PRO A 1 85 ? -12.068 8.982 11.675 1.00 91.00 85 PRO A C 1
ATOM 565 O O . PRO A 1 85 ? -10.915 9.028 12.121 1.00 91.00 85 PRO A O 1
ATOM 568 N N . PRO A 1 86 ? -13.147 9.097 12.464 1.00 92.31 86 PRO A N 1
ATOM 569 C CA . PRO A 1 86 ? -13.025 9.199 13.909 1.00 92.31 86 PRO A CA 1
ATOM 570 C C . PRO A 1 86 ? -12.344 7.952 14.486 1.00 92.31 86 PRO A C 1
ATOM 572 O O . PRO A 1 86 ? -12.530 6.844 13.983 1.00 92.31 86 PRO A O 1
ATOM 575 N N . ASN A 1 87 ? -11.577 8.154 15.557 1.00 94.81 87 ASN A N 1
ATOM 576 C CA . ASN A 1 87 ? -11.072 7.071 16.398 1.00 94.81 87 ASN A CA 1
ATOM 577 C C . ASN A 1 87 ? -12.176 6.564 17.341 1.00 94.81 87 ASN A C 1
ATOM 579 O O . ASN A 1 87 ? -13.236 7.186 17.444 1.00 94.81 87 ASN A O 1
ATOM 583 N N . ASP A 1 88 ? -11.913 5.458 18.043 1.00 95.19 88 ASP A N 1
ATOM 584 C CA . ASP A 1 88 ? -12.849 4.802 18.966 1.00 95.19 88 ASP A CA 1
ATOM 585 C C . ASP A 1 88 ? -14.209 4.491 18.308 1.00 95.19 88 ASP A C 1
ATOM 587 O O . ASP A 1 88 ? -15.268 4.550 18.935 1.00 95.19 88 ASP A O 1
ATOM 591 N N . ALA A 1 89 ? -14.188 4.190 17.007 1.00 96.19 89 ALA A N 1
ATOM 592 C CA . ALA A 1 89 ? -15.373 4.226 16.154 1.00 96.19 89 ALA A CA 1
ATOM 593 C C . ALA A 1 89 ? -16.134 2.898 16.033 1.00 96.19 89 ALA A C 1
ATOM 595 O O . ALA A 1 89 ? -16.965 2.767 15.136 1.00 96.19 89 ALA A O 1
ATOM 596 N N . VAL A 1 90 ? -15.893 1.909 16.902 1.00 96.94 90 VAL A N 1
ATOM 597 C CA . VAL A 1 90 ? -16.646 0.639 16.878 1.00 96.94 90 VAL A CA 1
ATOM 598 C C . VAL A 1 90 ? -18.163 0.883 16.921 1.00 96.94 90 VAL A C 1
ATOM 600 O O . VAL A 1 90 ? -18.628 1.702 17.716 1.00 96.94 90 VAL A O 1
ATOM 603 N N . PRO A 1 91 ? -18.966 0.156 16.115 1.00 95.94 91 PRO A N 1
ATOM 604 C CA . PRO A 1 91 ? -18.595 -0.921 15.182 1.00 95.94 91 PRO A CA 1
ATOM 605 C C . PRO A 1 91 ? -18.352 -0.439 13.740 1.00 95.94 91 PRO A C 1
ATOM 607 O O . PRO A 1 91 ? -18.477 -1.217 12.808 1.00 95.94 91 PRO A O 1
ATOM 610 N N . ASN A 1 92 ? -18.069 0.845 13.541 1.00 96.06 92 ASN A N 1
ATOM 611 C CA . ASN A 1 92 ? -17.839 1.475 12.239 1.00 96.06 92 ASN A CA 1
ATOM 612 C C . ASN A 1 92 ? -16.368 1.906 12.088 1.00 96.06 92 ASN A C 1
ATOM 614 O O . ASN A 1 92 ? -16.081 2.993 11.580 1.00 96.06 92 ASN A O 1
ATOM 618 N N . GLY A 1 93 ? -15.445 1.090 12.607 1.00 97.12 93 GLY A N 1
ATOM 619 C CA . GLY A 1 93 ? -14.010 1.292 12.437 1.00 97.12 93 GLY A CA 1
ATOM 620 C C . GLY A 1 93 ? -13.547 1.035 11.002 1.00 97.12 93 GLY A C 1
ATOM 621 O O . GLY A 1 93 ? -14.270 0.469 10.185 1.00 97.12 93 GLY A O 1
ATOM 622 N N . TYR A 1 94 ? -12.319 1.450 10.718 1.00 97.31 94 TYR A N 1
ATOM 623 C CA . TYR A 1 94 ? -11.619 1.191 9.468 1.00 97.31 94 TYR A CA 1
ATOM 624 C C . TYR A 1 94 ? -10.174 0.803 9.771 1.00 97.31 94 TYR A C 1
ATOM 626 O O . TYR A 1 94 ? -9.579 1.284 10.743 1.00 97.31 94 TYR A O 1
ATOM 634 N N . LEU A 1 95 ? -9.575 0.016 8.879 1.00 98.25 95 LEU A N 1
ATOM 635 C CA . LEU A 1 95 ? -8.127 0.000 8.735 1.00 98.25 95 LEU A CA 1
ATOM 636 C C . LEU A 1 95 ? -7.698 1.301 8.049 1.00 98.25 95 LEU A C 1
ATOM 638 O O . LEU A 1 95 ? -8.077 1.564 6.906 1.00 98.25 95 LEU A O 1
ATOM 642 N N . ARG A 1 96 ? -6.889 2.109 8.732 1.00 97.69 96 ARG A N 1
ATOM 643 C CA . ARG A 1 96 ? -6.246 3.288 8.152 1.00 97.69 96 ARG A CA 1
ATOM 644 C C . ARG A 1 96 ? -4.795 2.953 7.839 1.00 97.69 96 ARG A C 1
ATOM 646 O O . ARG A 1 96 ? -4.034 2.683 8.758 1.00 97.69 96 ARG A O 1
ATOM 653 N N . LEU A 1 97 ? -4.422 2.994 6.559 1.00 97.81 97 LEU A N 1
ATOM 654 C CA . LEU A 1 97 ? -3.037 2.793 6.122 1.00 97.81 97 LEU A CA 1
ATOM 655 C C . LEU A 1 97 ? -2.194 4.046 6.374 1.00 97.81 97 LEU A C 1
ATOM 657 O O . LEU A 1 97 ? -1.184 3.971 7.059 1.00 97.81 97 LEU A O 1
ATOM 661 N N . THR A 1 98 ? -2.638 5.200 5.880 1.00 96.50 98 THR A N 1
ATOM 662 C CA . THR A 1 98 ? -1.954 6.489 6.046 1.00 96.50 98 THR A CA 1
ATOM 663 C C . THR A 1 98 ? -2.950 7.575 6.446 1.00 96.50 98 THR A C 1
ATOM 665 O O . THR A 1 98 ? -4.162 7.431 6.265 1.00 96.50 98 THR A O 1
ATOM 668 N N . ASP A 1 99 ? -2.447 8.667 7.015 1.00 95.69 99 ASP A N 1
ATOM 669 C CA . ASP A 1 99 ? -3.162 9.942 7.013 1.00 95.69 99 ASP A CA 1
ATOM 670 C C . ASP A 1 99 ? -2.717 10.787 5.801 1.00 95.69 99 ASP A C 1
ATOM 672 O O . ASP A 1 99 ? -2.066 10.269 4.891 1.00 95.69 99 ASP A O 1
ATOM 676 N N . ALA A 1 100 ? -3.083 12.071 5.756 1.00 95.44 100 ALA A N 1
ATOM 677 C CA . ALA A 1 100 ? -2.737 12.960 4.644 1.00 95.44 100 ALA A CA 1
ATOM 678 C C . ALA A 1 100 ? -1.370 13.655 4.792 1.00 95.44 100 ALA A C 1
ATOM 680 O O . ALA A 1 100 ? -1.138 14.701 4.174 1.00 95.44 100 ALA A O 1
ATOM 681 N N . SER A 1 101 ? -0.496 13.135 5.658 1.00 94.81 101 SER A N 1
ATOM 682 C CA . SER A 1 101 ? 0.894 13.583 5.738 1.00 94.81 101 SER A CA 1
ATOM 683 C C . SER A 1 101 ? 1.638 13.178 4.465 1.00 94.81 101 SER A C 1
ATOM 685 O O . SER A 1 101 ? 1.287 12.201 3.805 1.00 94.81 101 SER A O 1
ATOM 687 N N . ASN A 1 102 ? 2.679 13.928 4.114 1.00 94.25 102 ASN A N 1
ATOM 688 C CA . ASN A 1 102 ? 3.477 13.629 2.928 1.00 94.25 102 ASN A CA 1
ATOM 689 C C . ASN A 1 102 ? 4.345 12.383 3.145 1.00 94.25 102 ASN A C 1
ATOM 691 O O . ASN A 1 102 ? 4.680 12.037 4.280 1.00 94.25 102 ASN A O 1
ATOM 695 N N . ASP A 1 103 ? 4.733 11.747 2.041 1.00 94.88 103 ASP A N 1
ATOM 696 C CA . ASP A 1 103 ? 5.760 10.701 1.994 1.00 94.88 103 ASP A CA 1
ATOM 697 C C . ASP A 1 103 ? 5.501 9.508 2.928 1.00 94.88 103 ASP A C 1
ATOM 699 O O . ASP A 1 103 ? 6.416 8.900 3.484 1.00 94.88 103 ASP A O 1
ATOM 703 N N . GLN A 1 104 ? 4.2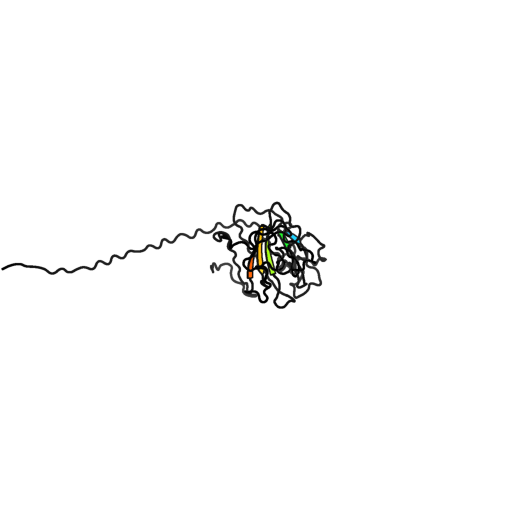25 9.163 3.111 1.00 96.38 104 GLN A N 1
ATOM 704 C CA . GLN A 1 104 ? 3.811 8.030 3.932 1.00 96.38 104 GLN A CA 1
ATOM 705 C C . GLN A 1 104 ? 3.778 6.738 3.113 1.00 96.38 104 GLN A C 1
ATOM 707 O O . GLN A 1 104 ? 3.286 6.704 1.985 1.00 96.38 104 GLN A O 1
ATOM 712 N N . SER A 1 105 ? 4.248 5.650 3.720 1.00 97.56 105 SER A N 1
ATOM 713 C CA . SER A 1 105 ? 4.038 4.290 3.229 1.00 97.56 105 SER A CA 1
ATOM 714 C C . SER A 1 105 ? 3.672 3.382 4.394 1.00 97.56 105 SER A C 1
ATOM 716 O O . SER A 1 105 ? 4.244 3.490 5.481 1.00 97.56 105 SER A O 1
ATOM 718 N N . ALA A 1 106 ? 2.704 2.503 4.170 1.00 98.31 106 ALA A N 1
ATOM 719 C CA . ALA A 1 106 ? 2.186 1.586 5.169 1.00 98.31 106 ALA A CA 1
ATOM 720 C C . ALA A 1 106 ? 1.778 0.272 4.507 1.00 98.31 106 ALA A C 1
ATOM 722 O O . ALA A 1 106 ? 1.429 0.244 3.326 1.00 98.31 106 ALA A O 1
ATOM 723 N N . ALA A 1 107 ? 1.776 -0.805 5.282 1.00 98.38 107 ALA A N 1
ATOM 724 C CA . ALA A 1 107 ? 1.231 -2.085 4.855 1.00 98.38 107 ALA A CA 1
ATOM 725 C C . ALA A 1 107 ? 0.572 -2.797 6.032 1.00 98.38 107 ALA A C 1
ATOM 727 O O . ALA A 1 107 ? 0.922 -2.577 7.192 1.00 98.38 107 ALA A O 1
ATOM 728 N N . VAL A 1 108 ? -0.362 -3.681 5.703 1.00 98.50 108 VAL A N 1
ATOM 729 C CA . VAL A 1 108 ? -0.895 -4.686 6.615 1.00 98.50 108 VAL A CA 1
ATOM 730 C C . VAL A 1 108 ? -0.832 -6.024 5.896 1.00 98.50 108 VAL A C 1
ATOM 732 O O . VAL A 1 108 ? -1.429 -6.176 4.830 1.00 98.50 108 VAL A O 1
ATOM 735 N N . LEU A 1 109 ? -0.085 -6.972 6.455 1.00 97.94 109 LEU A N 1
ATOM 736 C CA . LEU A 1 109 ? 0.108 -8.305 5.897 1.00 97.94 109 LEU A CA 1
ATOM 737 C C . LEU A 1 109 ? -0.613 -9.332 6.767 1.00 97.94 109 LEU A C 1
ATOM 739 O O . LEU A 1 109 ? -0.356 -9.409 7.961 1.00 97.94 109 LEU A O 1
ATOM 743 N N . TYR A 1 110 ? -1.460 -10.160 6.161 1.00 97.50 110 TYR A N 1
ATOM 744 C CA . TYR A 1 110 ? -1.898 -11.407 6.787 1.00 97.50 110 TYR A CA 1
ATOM 745 C C . TYR A 1 110 ? -0.739 -12.410 6.720 1.00 97.50 110 TYR A C 1
ATOM 747 O O . TYR A 1 110 ? -0.471 -12.978 5.658 1.00 97.50 110 TYR A O 1
ATOM 755 N N . ASN A 1 111 ? -0.004 -12.574 7.819 1.00 95.12 111 ASN A N 1
ATOM 756 C CA . ASN A 1 111 ? 1.238 -13.345 7.874 1.00 95.12 111 ASN A CA 1
ATOM 757 C C . ASN A 1 111 ? 0.979 -14.849 8.065 1.00 95.12 111 ASN A C 1
ATOM 759 O O . ASN A 1 111 ? 1.482 -15.492 8.986 1.00 95.12 111 ASN A O 1
ATOM 763 N N . HIS A 1 112 ? 0.174 -15.414 7.167 1.00 94.44 112 HIS A N 1
ATOM 764 C CA . HIS A 1 112 ? -0.074 -16.844 7.076 1.00 94.44 112 HIS A CA 1
ATOM 765 C C . HIS A 1 112 ? -0.110 -17.262 5.605 1.00 94.44 112 HIS A C 1
ATOM 767 O O . HIS A 1 112 ? -0.872 -16.730 4.793 1.00 94.44 112 HIS A O 1
ATOM 773 N N . ALA A 1 113 ? 0.718 -18.247 5.251 1.00 93.06 113 ALA A N 1
ATOM 774 C CA . ALA A 1 113 ? 0.837 -18.716 3.879 1.00 93.06 113 ALA A CA 1
ATOM 775 C C . ALA A 1 113 ? -0.501 -19.273 3.365 1.00 93.06 113 ALA A C 1
ATOM 777 O O . ALA A 1 113 ? -1.064 -20.222 3.916 1.00 93.06 113 ALA A O 1
ATOM 778 N N . LEU A 1 114 ? -1.003 -18.690 2.277 1.00 90.62 114 LEU A N 1
ATOM 779 C CA . LEU A 1 114 ? -2.240 -19.129 1.641 1.00 90.62 114 LEU A CA 1
ATOM 780 C C . LEU A 1 114 ? -1.969 -20.262 0.634 1.00 90.62 114 LEU A C 1
ATOM 782 O O . LEU A 1 114 ? -0.963 -20.222 -0.081 1.00 90.62 114 LEU A O 1
ATOM 786 N N . PRO A 1 115 ? -2.859 -21.267 0.515 1.00 86.44 115 PRO A N 1
ATOM 787 C CA . PRO A 1 115 ? -2.738 -22.291 -0.517 1.00 86.44 115 PRO A CA 1
ATOM 788 C C . PRO A 1 115 ? -2.776 -21.680 -1.927 1.00 86.44 115 PRO A C 1
ATOM 790 O O . PRO A 1 115 ? -3.790 -21.136 -2.349 1.00 86.44 115 PRO A O 1
ATOM 793 N N . ALA A 1 116 ? -1.682 -21.817 -2.678 1.00 77.62 116 ALA A N 1
ATOM 794 C CA . ALA A 1 116 ? -1.542 -21.278 -4.038 1.00 77.62 116 ALA A CA 1
ATOM 795 C C . ALA A 1 116 ? -1.817 -22.316 -5.148 1.00 77.62 116 ALA A C 1
ATOM 797 O O . ALA A 1 116 ? -1.464 -22.118 -6.308 1.00 77.62 116 ALA A O 1
ATOM 798 N N . ASN A 1 117 ? -2.418 -23.462 -4.808 1.00 80.56 117 ASN A N 1
ATOM 799 C CA . ASN A 1 117 ? -2.756 -24.512 -5.778 1.00 80.56 117 ASN A CA 1
ATOM 800 C C . ASN A 1 117 ? -4.035 -24.209 -6.584 1.00 80.56 117 ASN A C 1
ATOM 802 O O . ASN A 1 117 ? -4.385 -24.971 -7.487 1.00 80.56 117 ASN A O 1
ATOM 806 N N . GLN A 1 118 ? -4.737 -23.127 -6.249 1.00 81.19 118 GLN A N 1
ATOM 807 C CA . GLN A 1 118 ? -5.920 -22.614 -6.936 1.00 81.19 118 GLN A CA 1
ATOM 808 C C . GLN A 1 118 ? -5.795 -21.092 -7.104 1.00 81.19 118 GLN A C 1
ATOM 810 O O . GLN A 1 118 ? -4.895 -20.470 -6.544 1.00 81.19 118 GLN A O 1
ATOM 815 N N . GLY A 1 119 ? -6.690 -20.494 -7.893 1.00 78.94 119 GLY A N 1
ATOM 816 C CA . GLY A 1 119 ? -6.799 -19.038 -7.977 1.00 78.94 119 GLY A CA 1
ATOM 817 C C . GLY A 1 119 ? -7.324 -18.431 -6.673 1.00 78.94 119 GLY A C 1
ATOM 818 O O . GLY A 1 119 ? -8.014 -19.100 -5.904 1.00 78.94 119 GLY A O 1
ATOM 819 N N . LEU A 1 120 ? -7.015 -17.155 -6.449 1.00 83.81 120 LEU A N 1
ATOM 820 C CA . LEU A 1 120 ? -7.518 -16.372 -5.323 1.00 83.81 120 LEU A CA 1
ATOM 821 C C . LEU A 1 120 ? -8.644 -15.446 -5.794 1.00 83.81 120 LEU A C 1
ATOM 823 O O . LEU A 1 120 ? -8.523 -14.785 -6.825 1.00 83.81 120 LEU A O 1
ATOM 827 N N . VAL A 1 121 ? -9.712 -15.366 -5.003 1.00 87.12 121 VAL A N 1
ATOM 828 C CA . VAL A 1 121 ? -10.731 -14.321 -5.126 1.00 87.12 121 VAL A CA 1
ATOM 829 C C . VAL A 1 121 ? -10.616 -13.424 -3.904 1.00 87.12 121 VAL A C 1
ATOM 831 O O . VAL A 1 121 ? -10.796 -13.885 -2.779 1.00 87.12 121 VAL A O 1
ATOM 834 N N . THR A 1 122 ? -10.332 -12.147 -4.140 1.00 87.44 122 THR A N 1
ATOM 835 C CA . THR A 1 122 ? -10.216 -11.131 -3.092 1.00 87.44 122 THR A CA 1
ATOM 836 C C . THR A 1 122 ? -11.312 -10.092 -3.278 1.00 87.44 122 THR A C 1
ATOM 838 O O . THR A 1 122 ? -11.594 -9.655 -4.394 1.00 87.44 122 THR A O 1
ATOM 841 N N . THR A 1 123 ? -11.944 -9.679 -2.185 1.00 89.50 123 THR A N 1
ATOM 842 C CA . THR A 1 123 ? -12.904 -8.571 -2.169 1.00 89.50 123 THR A CA 1
ATOM 843 C C . THR A 1 123 ? -12.648 -7.736 -0.928 1.00 89.50 123 THR A C 1
ATOM 845 O O . THR A 1 123 ? -12.496 -8.283 0.159 1.00 89.50 123 THR A O 1
ATOM 848 N N . PHE A 1 124 ? -12.578 -6.422 -1.101 1.00 91.50 124 PHE A N 1
ATOM 849 C CA . PHE A 1 124 ? -12.446 -5.458 -0.019 1.00 91.50 124 PHE A CA 1
ATOM 850 C C . PHE A 1 124 ? -13.117 -4.151 -0.434 1.00 91.50 124 PHE A C 1
ATOM 852 O O . PHE A 1 124 ? -13.137 -3.807 -1.618 1.00 91.50 124 PHE A O 1
ATOM 859 N N . ASP A 1 125 ? -13.624 -3.420 0.551 1.00 93.38 125 ASP A N 1
ATOM 860 C CA . ASP A 1 125 ? -14.043 -2.038 0.368 1.00 93.38 125 ASP A CA 1
ATOM 861 C C . ASP A 1 125 ? -12.863 -1.116 0.685 1.00 93.38 125 ASP A C 1
ATOM 863 O O . ASP A 1 125 ? -12.109 -1.349 1.631 1.00 93.38 125 ASP A O 1
ATOM 867 N N . GLN A 1 126 ? -12.678 -0.074 -0.123 1.00 92.12 126 GLN A N 1
ATOM 868 C CA . GLN A 1 126 ? -11.590 0.883 0.053 1.00 92.12 126 GLN A CA 1
ATOM 869 C C . GLN A 1 126 ? -12.072 2.309 -0.159 1.00 92.12 126 GLN A C 1
ATOM 871 O O . GLN A 1 126 ? -12.965 2.569 -0.970 1.00 92.12 126 GLN A O 1
ATOM 876 N N . TRP A 1 127 ? -11.415 3.232 0.536 1.00 92.38 127 TRP A N 1
ATOM 877 C CA . TRP A 1 127 ? -11.608 4.659 0.360 1.00 92.38 127 TRP A CA 1
ATOM 878 C C . TRP A 1 127 ? -10.250 5.354 0.298 1.00 92.38 127 TRP A C 1
ATOM 880 O O . TRP A 1 127 ? -9.429 5.210 1.201 1.00 92.38 127 TRP A O 1
ATOM 890 N N . GLN A 1 128 ? -10.058 6.168 -0.736 1.00 92.19 128 GLN A N 1
ATOM 891 C CA . GLN A 1 128 ? -8.941 7.099 -0.872 1.00 92.19 128 GLN A CA 1
ATOM 892 C C . GLN A 1 128 ? -9.509 8.515 -0.784 1.00 92.19 128 GLN A C 1
ATOM 894 O O . GLN A 1 128 ? -10.323 8.921 -1.615 1.00 92.19 128 GLN A O 1
ATOM 899 N N . TYR A 1 129 ? -9.162 9.240 0.277 1.00 86.19 129 TYR A N 1
ATOM 900 C CA . TYR A 1 129 ? -9.791 10.510 0.637 1.00 86.19 129 TYR A CA 1
ATOM 901 C C . TYR A 1 129 ? -8.810 11.426 1.363 1.00 86.19 129 TYR A C 1
ATOM 903 O O . TYR A 1 129 ? -7.713 11.028 1.736 1.00 86.19 129 TYR A O 1
ATOM 911 N N . GLY A 1 130 ? -9.235 12.671 1.581 1.00 81.25 130 GLY A N 1
ATOM 912 C CA . GLY A 1 130 ? -8.562 13.585 2.499 1.00 81.25 130 GLY A CA 1
ATOM 913 C C . GLY A 1 130 ? -7.187 14.082 2.069 1.00 81.25 130 GLY A C 1
ATOM 914 O O . GLY A 1 130 ? -6.502 14.680 2.892 1.00 81.25 130 GLY A O 1
ATOM 915 N N . GLY A 1 131 ? -6.808 13.881 0.804 1.00 82.88 131 GLY A N 1
ATOM 916 C CA . GLY A 1 131 ? -5.540 14.354 0.258 1.00 82.88 131 GLY A CA 1
ATOM 917 C C . GLY A 1 131 ? -5.336 15.859 0.456 1.00 82.88 131 GLY A C 1
ATOM 918 O O . GLY A 1 131 ? -6.261 16.661 0.316 1.00 82.88 131 GLY A O 1
ATOM 919 N N . THR A 1 132 ? -4.103 16.232 0.782 1.00 86.62 132 THR A N 1
ATOM 920 C CA . THR A 1 132 ? -3.629 17.621 0.909 1.00 86.62 132 THR A CA 1
ATOM 921 C C . THR A 1 132 ? -3.002 18.140 -0.391 1.00 86.62 132 THR A C 1
ATOM 923 O O . THR A 1 132 ? -2.632 19.311 -0.481 1.00 86.62 132 THR A O 1
ATOM 926 N N . THR A 1 133 ? -2.914 17.285 -1.413 1.00 87.38 133 THR A N 1
ATOM 927 C CA . THR A 1 133 ? -2.343 17.553 -2.734 1.00 87.38 133 THR A CA 1
ATOM 928 C C . THR A 1 133 ? -3.424 17.816 -3.787 1.00 87.38 133 THR A C 1
ATOM 930 O O . THR A 1 133 ? -4.581 17.413 -3.650 1.00 87.38 133 THR A O 1
ATOM 933 N N . ASN A 1 134 ? -3.049 18.516 -4.862 1.00 88.12 134 ASN A N 1
ATOM 934 C CA . ASN A 1 134 ? -3.890 18.706 -6.041 1.00 88.12 134 ASN A CA 1
ATOM 935 C C . ASN A 1 134 ? -3.047 18.502 -7.315 1.00 88.12 134 ASN A C 1
ATOM 937 O O . ASN A 1 134 ? -2.193 19.350 -7.591 1.00 88.12 134 ASN A O 1
ATOM 941 N N . PRO A 1 135 ? -3.271 17.428 -8.097 1.00 88.25 135 PRO A N 1
ATOM 942 C CA . PRO A 1 135 ? -4.293 16.380 -7.915 1.00 88.25 135 PRO A CA 1
ATOM 943 C C . PRO A 1 135 ? -4.081 15.514 -6.651 1.00 88.25 135 PRO A C 1
ATOM 945 O O . PRO A 1 135 ? -2.974 15.510 -6.113 1.00 88.25 135 PRO A O 1
ATOM 948 N N . PRO A 1 136 ? -5.123 14.800 -6.167 1.00 88.62 136 PRO A N 1
ATOM 949 C CA . PRO A 1 136 ? -4.996 13.880 -5.036 1.00 88.62 136 PRO A CA 1
ATOM 950 C C . PRO A 1 136 ? -4.016 12.746 -5.354 1.00 88.62 136 PRO A C 1
ATOM 952 O O . PRO A 1 136 ? -3.916 12.313 -6.502 1.00 88.62 136 PRO A O 1
ATOM 955 N N . ALA A 1 137 ? -3.308 12.270 -4.332 1.00 91.38 137 ALA A N 1
ATOM 956 C CA . ALA A 1 137 ? -2.254 11.279 -4.482 1.00 91.38 137 ALA A CA 1
ATOM 957 C C . ALA A 1 137 ? -2.087 10.406 -3.224 1.00 91.38 137 ALA A C 1
ATOM 959 O O . ALA A 1 137 ? -2.512 10.805 -2.141 1.00 91.38 137 ALA A O 1
ATOM 960 N N . ASP A 1 138 ? -1.463 9.232 -3.319 1.00 93.19 138 ASP A N 1
ATOM 961 C CA . ASP A 1 138 ? -1.084 8.527 -4.561 1.00 93.19 138 ASP A CA 1
ATOM 962 C C . ASP A 1 138 ? -2.071 7.398 -4.852 1.00 93.19 138 ASP A C 1
ATOM 964 O O . ASP A 1 138 ? -2.792 7.434 -5.849 1.00 93.19 138 ASP A O 1
ATOM 968 N N . GLY A 1 139 ? -2.153 6.443 -3.926 1.00 94.44 139 GLY A N 1
ATOM 969 C CA . GLY A 1 139 ? -3.175 5.412 -3.896 1.00 94.44 139 GLY A CA 1
ATOM 970 C C . GLY A 1 139 ? -2.819 4.209 -3.032 1.00 94.44 139 GLY A C 1
ATOM 971 O O . GLY A 1 139 ? -2.002 4.315 -2.120 1.00 94.44 139 GLY A O 1
ATOM 972 N N . ILE A 1 140 ? -3.459 3.069 -3.295 1.00 96.31 140 ILE A N 1
ATOM 973 C CA . ILE A 1 140 ? -3.334 1.842 -2.487 1.00 96.31 140 ILE A CA 1
ATOM 974 C C . ILE A 1 140 ? -2.954 0.682 -3.403 1.00 96.31 140 ILE A C 1
ATOM 976 O O . ILE A 1 140 ? -3.482 0.583 -4.508 1.00 96.31 140 ILE A O 1
ATOM 980 N N . SER A 1 141 ? -2.096 -0.229 -2.946 1.00 97.12 141 SER A N 1
ATOM 981 C CA . SER A 1 141 ? -1.898 -1.520 -3.608 1.00 97.12 141 SER A CA 1
ATOM 982 C C . SER A 1 141 ? -2.387 -2.685 -2.745 1.00 97.12 141 SER A C 1
ATOM 984 O O . SER A 1 141 ? -2.258 -2.673 -1.523 1.00 97.12 141 SER A O 1
ATOM 986 N N . PHE A 1 142 ? -2.958 -3.700 -3.394 1.00 97.19 142 PHE A N 1
ATOM 987 C CA . PHE A 1 142 ? -3.093 -5.046 -2.837 1.00 97.19 142 PHE A CA 1
ATOM 988 C C . PHE A 1 142 ? -1.953 -5.893 -3.389 1.00 97.19 142 PHE A C 1
ATOM 990 O O . PHE A 1 142 ? -1.714 -5.867 -4.597 1.00 97.19 142 PHE A O 1
ATOM 997 N N . PHE A 1 143 ? -1.270 -6.664 -2.552 1.00 96.81 143 PHE A N 1
ATOM 998 C CA . PHE A 1 143 ? -0.158 -7.481 -3.016 1.00 96.81 143 PHE A CA 1
ATOM 999 C C . PHE A 1 143 ? -0.094 -8.845 -2.340 1.00 96.81 143 PHE A C 1
ATOM 1001 O O . PHE A 1 143 ? -0.640 -9.059 -1.260 1.00 96.81 143 PHE A O 1
ATOM 1008 N N . LEU A 1 144 ? 0.607 -9.761 -3.004 1.00 95.44 144 LEU A N 1
ATOM 1009 C CA . LEU A 1 144 ? 1.008 -11.055 -2.463 1.00 95.44 144 LEU A CA 1
ATOM 1010 C C . LEU A 1 144 ? 2.534 -11.111 -2.395 1.00 95.44 144 LEU A C 1
ATOM 1012 O O . LEU A 1 144 ? 3.206 -10.593 -3.290 1.00 95.44 144 LEU A O 1
ATOM 1016 N N . ILE A 1 145 ? 3.063 -11.778 -1.375 1.00 95.56 145 ILE A N 1
ATOM 1017 C CA . ILE A 1 145 ? 4.482 -12.132 -1.263 1.00 95.56 145 ILE A CA 1
ATOM 1018 C C . ILE A 1 145 ? 4.649 -13.653 -1.281 1.00 95.56 145 ILE A C 1
ATOM 1020 O O . ILE A 1 145 ? 3.671 -14.392 -1.140 1.00 95.56 145 ILE A O 1
ATOM 1024 N N . ASP A 1 146 ? 5.881 -14.126 -1.454 1.00 93.00 146 ASP A N 1
ATOM 1025 C CA . ASP A 1 146 ? 6.227 -15.530 -1.227 1.00 93.00 146 ASP A CA 1
ATOM 1026 C C . ASP A 1 146 ? 5.835 -15.945 0.202 1.00 93.00 146 ASP A C 1
ATOM 1028 O O . ASP A 1 146 ? 6.299 -15.355 1.175 1.00 93.00 146 ASP A O 1
ATOM 1032 N N . GLY A 1 147 ? 4.997 -16.977 0.333 1.00 91.88 147 GLY A N 1
ATOM 1033 C CA . GLY A 1 147 ? 4.522 -17.473 1.628 1.00 91.88 147 GLY A CA 1
ATOM 1034 C C . GLY A 1 147 ? 5.612 -18.092 2.511 1.00 91.88 147 GLY A C 1
ATOM 1035 O O . GLY A 1 147 ? 5.347 -18.389 3.673 1.00 91.88 147 GLY A O 1
ATOM 1036 N N . ALA A 1 148 ? 6.822 -18.306 1.985 1.00 92.00 148 ALA A N 1
ATOM 1037 C CA . ALA A 1 148 ? 7.994 -18.683 2.776 1.00 92.00 148 ALA A CA 1
ATOM 1038 C C . ALA A 1 148 ? 8.771 -17.475 3.339 1.00 92.00 148 ALA A C 1
ATOM 1040 O O . ALA A 1 148 ? 9.714 -17.668 4.111 1.00 92.00 148 ALA A O 1
ATOM 1041 N N . ALA A 1 149 ? 8.411 -16.250 2.949 1.00 92.12 149 ALA A N 1
ATOM 1042 C CA . ALA A 1 149 ? 9.052 -15.014 3.378 1.00 92.12 149 ALA A CA 1
ATOM 1043 C C . ALA A 1 149 ? 8.179 -14.233 4.372 1.00 92.12 149 ALA A C 1
ATOM 1045 O O . ALA A 1 149 ? 6.966 -14.400 4.439 1.00 92.12 149 ALA A O 1
ATOM 1046 N N . SER A 1 150 ? 8.815 -13.333 5.120 1.00 92.88 150 SER A N 1
ATOM 1047 C CA . SER A 1 150 ? 8.135 -12.317 5.928 1.00 92.88 150 SER A CA 1
ATOM 1048 C C . SER A 1 150 ? 8.366 -10.945 5.310 1.00 92.88 150 SER A C 1
ATOM 1050 O O . SER A 1 150 ? 9.453 -10.678 4.787 1.00 92.88 150 SER A O 1
ATOM 1052 N N . LEU A 1 151 ? 7.367 -10.067 5.383 1.00 95.81 151 LEU A N 1
ATOM 1053 C CA . LEU A 1 151 ? 7.511 -8.685 4.935 1.00 95.81 151 LEU A CA 1
ATOM 1054 C C . LEU A 1 151 ? 8.449 -7.929 5.879 1.00 95.81 151 LEU A C 1
ATOM 1056 O O . LEU A 1 151 ? 8.291 -7.985 7.096 1.00 95.81 151 LEU A O 1
ATOM 1060 N N . THR A 1 152 ? 9.426 -7.215 5.328 1.00 94.44 152 THR A N 1
ATOM 1061 C CA . THR A 1 152 ? 10.359 -6.410 6.135 1.00 94.44 152 THR A CA 1
ATOM 1062 C C . THR A 1 152 ? 9.882 -4.973 6.306 1.00 94.44 152 THR A C 1
ATOM 1064 O O . THR A 1 152 ? 10.097 -4.366 7.351 1.00 94.44 152 THR A O 1
ATOM 1067 N N . ALA A 1 153 ? 9.256 -4.423 5.268 1.00 96.00 153 ALA A N 1
ATOM 1068 C CA . ALA A 1 153 ? 8.727 -3.068 5.207 1.00 96.00 153 ALA A CA 1
ATOM 1069 C C . ALA A 1 153 ? 7.755 -2.970 4.021 1.00 96.00 153 ALA A C 1
ATOM 1071 O O . ALA A 1 153 ? 7.889 -3.755 3.076 1.00 96.00 153 ALA A O 1
ATOM 1072 N N . PRO A 1 154 ? 6.810 -2.013 4.018 1.00 97.25 154 PRO A N 1
ATOM 1073 C CA . PRO A 1 154 ? 6.111 -1.670 2.790 1.00 97.25 154 PRO A CA 1
ATOM 1074 C C . PRO A 1 154 ? 7.119 -1.188 1.739 1.00 97.25 154 PRO A C 1
ATOM 1076 O O . PRO A 1 154 ? 8.209 -0.717 2.072 1.00 97.25 154 PRO A O 1
ATOM 1079 N N . GLY A 1 155 ? 6.734 -1.265 0.469 1.00 97.94 155 GLY A N 1
ATOM 1080 C CA . GLY A 1 155 ? 7.479 -0.616 -0.603 1.00 97.94 155 GLY A CA 1
ATOM 1081 C C . GLY A 1 155 ? 7.458 0.909 -0.484 1.00 97.94 155 GLY A C 1
ATOM 1082 O O . GLY A 1 155 ? 6.861 1.487 0.432 1.00 97.94 155 GLY A O 1
ATOM 1083 N N . ALA A 1 156 ? 8.091 1.587 -1.434 1.00 98.19 156 ALA A N 1
ATOM 1084 C CA . ALA A 1 156 ? 8.253 3.029 -1.365 1.00 98.19 156 ALA A CA 1
ATOM 1085 C C . ALA A 1 156 ? 6.912 3.793 -1.437 1.00 98.19 156 ALA A C 1
ATOM 1087 O O . ALA A 1 156 ? 5.937 3.352 -2.057 1.00 98.19 156 ALA A O 1
ATOM 1088 N N . PHE A 1 157 ? 6.876 4.973 -0.811 1.00 97.62 157 PHE A N 1
ATOM 1089 C CA . PHE A 1 157 ? 5.768 5.931 -0.911 1.00 97.62 157 PHE A CA 1
ATOM 1090 C C . PHE A 1 157 ? 5.705 6.583 -2.304 1.00 97.62 157 PHE A C 1
ATOM 1092 O O . PHE A 1 157 ? 6.627 6.445 -3.116 1.00 97.62 157 PHE A O 1
ATOM 1099 N N . GLY A 1 158 ? 4.665 7.371 -2.582 1.00 95.69 158 GLY A N 1
ATOM 1100 C CA . GLY A 1 158 ? 4.517 8.046 -3.874 1.00 95.69 158 GLY A CA 1
ATOM 1101 C C . GLY A 1 158 ? 3.906 7.129 -4.933 1.00 95.69 158 GLY A C 1
ATOM 1102 O O . GLY A 1 158 ? 3.213 6.158 -4.621 1.00 95.69 158 GLY A O 1
ATOM 1103 N N . GLY A 1 159 ? 4.290 7.341 -6.195 1.00 94.25 159 GLY A N 1
ATOM 1104 C CA . GLY A 1 159 ? 3.907 6.506 -7.343 1.00 94.25 159 GLY A CA 1
ATOM 1105 C C . GLY A 1 159 ? 4.375 5.041 -7.290 1.00 94.25 159 GLY A C 1
ATOM 1106 O O . GLY A 1 159 ? 4.231 4.322 -8.274 1.00 94.25 159 GLY A O 1
ATOM 1107 N N . SER A 1 160 ? 4.940 4.583 -6.171 1.00 97.00 160 SER A N 1
ATOM 1108 C CA . SER A 1 160 ? 5.254 3.179 -5.875 1.00 97.00 160 SER A CA 1
ATOM 1109 C C . SER A 1 160 ? 4.153 2.441 -5.105 1.00 97.00 160 SER A C 1
ATOM 1111 O O . SER A 1 160 ? 4.191 1.209 -5.024 1.00 97.00 160 SER A O 1
ATOM 1113 N N . LEU A 1 161 ? 3.168 3.175 -4.572 1.00 97.50 161 LEU A N 1
ATOM 1114 C CA . LEU A 1 161 ? 1.976 2.667 -3.877 1.00 97.50 161 LEU A CA 1
ATOM 1115 C C . LEU A 1 161 ? 2.255 1.634 -2.775 1.00 97.50 161 LEU A C 1
ATOM 1117 O O . LEU A 1 161 ? 1.470 0.702 -2.588 1.00 97.50 161 LEU A O 1
ATOM 1121 N N . GLY A 1 162 ? 3.390 1.743 -2.082 1.00 97.75 162 GLY A N 1
ATOM 1122 C CA . GLY A 1 162 ? 3.749 0.797 -1.027 1.00 97.75 162 GLY A CA 1
ATOM 1123 C C . GLY A 1 162 ? 4.086 -0.616 -1.522 1.00 97.75 162 GLY A C 1
ATOM 1124 O O . GLY A 1 162 ? 4.212 -1.517 -0.698 1.00 97.75 162 GLY A O 1
ATOM 1125 N N . TYR A 1 163 ? 4.251 -0.829 -2.835 1.00 98.44 163 TYR A N 1
ATOM 1126 C CA . TYR A 1 163 ? 4.657 -2.120 -3.412 1.00 98.44 163 TYR A CA 1
ATOM 1127 C C . TYR A 1 163 ? 5.990 -2.046 -4.153 1.00 98.44 163 TYR A C 1
AT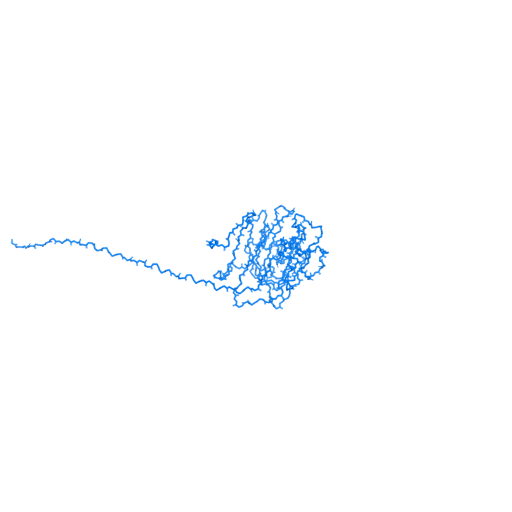OM 1129 O O . TYR A 1 163 ? 6.871 -2.871 -3.924 1.00 98.44 163 TYR A O 1
ATOM 1137 N N . ALA A 1 164 ? 6.146 -1.072 -5.052 1.00 98.00 164 ALA A N 1
ATOM 1138 C CA . ALA A 1 164 ? 7.342 -0.961 -5.879 1.00 98.00 164 ALA A CA 1
ATOM 1139 C C . ALA A 1 164 ? 8.482 -0.220 -5.162 1.00 98.00 164 ALA A C 1
ATOM 1141 O O . ALA A 1 164 ? 8.280 0.443 -4.144 1.00 98.00 164 ALA A O 1
ATOM 1142 N N . GLN A 1 165 ? 9.689 -0.364 -5.697 1.00 97.38 165 GLN A N 1
ATOM 1143 C CA . GLN A 1 165 ? 10.864 0.397 -5.286 1.00 97.38 165 GLN A CA 1
ATOM 1144 C C . GLN A 1 165 ? 10.879 1.774 -5.944 1.00 97.38 165 GLN A C 1
ATOM 1146 O O . GLN A 1 165 ? 10.254 1.945 -6.990 1.00 97.38 165 GLN A O 1
ATOM 1151 N N . LYS A 1 166 ? 11.677 2.716 -5.432 1.00 97.06 166 LYS A N 1
ATOM 1152 C CA . LYS A 1 166 ? 11.947 3.951 -6.175 1.00 97.06 166 LYS A CA 1
ATOM 1153 C C . LYS A 1 166 ? 13.303 4.584 -5.893 1.00 97.06 166 LYS A C 1
ATOM 1155 O O . LYS A 1 166 ? 13.817 4.459 -4.787 1.00 97.06 166 LYS A O 1
ATOM 1160 N N . LEU A 1 167 ? 13.813 5.339 -6.861 1.00 97.62 167 LEU A N 1
ATOM 1161 C CA . LEU A 1 167 ? 14.837 6.360 -6.646 1.00 97.62 167 LEU A CA 1
ATOM 1162 C C . LEU A 1 167 ? 14.144 7.733 -6.570 1.00 97.62 167 LEU A C 1
ATOM 1164 O O . LEU A 1 167 ? 13.660 8.196 -7.607 1.00 97.62 167 LEU A O 1
ATOM 1168 N N . PRO A 1 168 ? 14.023 8.352 -5.380 1.00 96.56 168 PRO A N 1
ATOM 1169 C CA . PRO A 1 168 ? 13.254 9.580 -5.200 1.00 96.56 168 PRO A CA 1
ATOM 1170 C C . PRO A 1 168 ? 13.642 10.678 -6.193 1.00 96.56 168 PRO A C 1
ATOM 1172 O O . PRO A 1 168 ? 14.818 10.992 -6.352 1.00 96.56 168 PRO A O 1
ATOM 1175 N N . ASN A 1 169 ? 12.646 11.264 -6.863 1.00 93.75 169 ASN A N 1
ATOM 1176 C CA . ASN A 1 169 ? 12.821 12.336 -7.854 1.00 93.75 169 ASN A CA 1
ATOM 1177 C C . ASN A 1 169 ? 13.765 12.014 -9.032 1.00 93.75 169 ASN A C 1
ATOM 1179 O O . ASN A 1 169 ? 14.145 12.937 -9.752 1.00 93.75 169 ASN A O 1
ATOM 1183 N N . ASP A 1 170 ? 14.115 10.740 -9.256 1.00 94.25 170 ASP A N 1
ATOM 1184 C CA . ASP A 1 170 ? 15.151 10.333 -10.222 1.00 94.25 170 ASP A CA 1
ATOM 1185 C C . ASP A 1 170 ? 16.546 10.917 -9.896 1.00 94.25 170 ASP A C 1
ATOM 1187 O O . ASP A 1 170 ? 17.405 11.030 -10.772 1.00 94.25 170 ASP A O 1
ATOM 1191 N N . ASP A 1 171 ? 16.770 11.318 -8.638 1.00 96.62 171 ASP A N 1
ATOM 1192 C CA . ASP A 1 171 ? 18.014 11.940 -8.189 1.00 96.62 171 ASP A CA 1
ATOM 1193 C C . ASP A 1 171 ? 19.035 10.861 -7.776 1.00 96.62 171 ASP A C 1
ATOM 1195 O O . ASP A 1 171 ? 18.776 10.104 -6.837 1.00 96.62 171 ASP A O 1
ATOM 1199 N N . PRO A 1 172 ? 20.198 10.750 -8.449 1.00 94.94 172 PRO A N 1
ATOM 1200 C CA . PRO A 1 172 ? 21.213 9.752 -8.112 1.00 94.94 172 PRO A CA 1
ATOM 1201 C C . PRO A 1 172 ? 21.886 9.974 -6.749 1.00 94.94 172 PRO A C 1
ATOM 1203 O O . PRO A 1 172 ? 22.581 9.064 -6.289 1.00 94.94 172 PRO A O 1
ATOM 1206 N N . ASP A 1 173 ? 21.718 11.145 -6.128 1.00 97.12 173 ASP A N 1
ATOM 1207 C CA . ASP A 1 173 ? 22.246 11.441 -4.793 1.00 97.12 173 ASP A CA 1
ATOM 1208 C C . ASP A 1 173 ? 21.286 11.001 -3.665 1.00 97.12 173 ASP A C 1
ATOM 1210 O O . ASP A 1 173 ? 21.686 10.966 -2.497 1.00 97.12 173 ASP A O 1
ATOM 1214 N N . GLU A 1 174 ? 20.044 10.628 -3.997 1.00 96.88 174 GLU A N 1
ATOM 1215 C CA . GLU A 1 174 ? 19.046 10.136 -3.044 1.00 96.88 174 GLU A CA 1
ATOM 1216 C C . GLU A 1 174 ? 19.173 8.628 -2.779 1.00 96.88 174 GLU A C 1
ATOM 1218 O O . GLU A 1 174 ? 19.650 7.838 -3.602 1.00 96.88 174 GLU A O 1
ATOM 1223 N N . GLU A 1 175 ? 18.714 8.195 -1.602 1.00 96.12 175 GLU A N 1
ATOM 1224 C CA . GLU A 1 175 ? 18.693 6.773 -1.261 1.00 96.12 175 GLU A CA 1
ATOM 1225 C C . GLU A 1 175 ? 17.657 6.026 -2.112 1.00 96.12 175 GLU A C 1
ATOM 1227 O O . GLU A 1 175 ? 16.482 6.394 -2.176 1.00 96.12 175 GLU A O 1
ATOM 1232 N N . PHE A 1 176 ? 18.079 4.917 -2.724 1.00 96.88 176 PHE A N 1
ATOM 1233 C CA . PHE A 1 176 ? 17.170 4.028 -3.432 1.00 96.88 176 PHE A CA 1
ATOM 1234 C C . PHE A 1 176 ? 16.264 3.307 -2.422 1.00 96.88 176 PHE A C 1
ATOM 1236 O O . PHE A 1 176 ? 16.678 2.358 -1.752 1.00 96.88 176 PHE A O 1
ATOM 1243 N N . LEU A 1 177 ? 14.999 3.716 -2.358 1.00 97.56 177 LEU A N 1
ATOM 1244 C CA . LEU A 1 177 ? 14.014 3.144 -1.451 1.00 97.56 177 LEU A CA 1
ATOM 1245 C C . LEU A 1 177 ? 13.530 1.780 -1.967 1.00 97.56 177 LEU A C 1
ATOM 1247 O O . LEU A 1 177 ? 13.115 1.671 -3.128 1.00 97.56 177 LEU A O 1
ATOM 1251 N N . PRO A 1 178 ? 13.552 0.730 -1.129 1.00 97.44 178 PRO A N 1
ATOM 1252 C CA . PRO A 1 178 ? 13.157 -0.606 -1.547 1.00 97.44 178 PRO A CA 1
ATOM 1253 C C . PRO A 1 178 ? 11.645 -0.712 -1.782 1.00 97.44 178 PRO A C 1
ATOM 1255 O O . PRO A 1 178 ? 10.836 -0.017 -1.169 1.00 97.44 178 PRO A O 1
ATOM 1258 N N . GLY A 1 179 ? 11.270 -1.622 -2.675 1.00 97.38 179 GLY A N 1
ATOM 1259 C CA . GLY A 1 179 ? 9.929 -2.176 -2.771 1.00 97.38 179 GLY A CA 1
ATOM 1260 C C . GLY A 1 179 ? 9.715 -3.299 -1.760 1.00 97.38 179 GLY A C 1
ATOM 1261 O O . GLY A 1 179 ? 10.603 -3.641 -0.974 1.00 97.38 179 GLY A O 1
ATOM 1262 N N . VAL A 1 180 ? 8.538 -3.914 -1.826 1.00 96.94 180 VAL A N 1
ATOM 1263 C CA . VAL A 1 180 ? 8.218 -5.113 -1.047 1.00 96.94 180 VAL A CA 1
ATOM 1264 C C . VAL A 1 180 ? 9.234 -6.218 -1.351 1.00 96.94 180 VAL A C 1
ATOM 1266 O O . VAL A 1 180 ? 9.541 -6.519 -2.508 1.00 96.94 180 VAL A O 1
ATOM 1269 N N . ASN A 1 181 ? 9.776 -6.828 -0.298 1.00 95.38 181 ASN A N 1
ATOM 1270 C CA . ASN A 1 181 ? 10.666 -7.974 -0.419 1.00 95.38 181 ASN A CA 1
ATOM 1271 C C . ASN A 1 181 ? 9.865 -9.237 -0.767 1.00 95.38 181 ASN A C 1
ATOM 1273 O O . ASN A 1 181 ? 8.786 -9.469 -0.226 1.00 95.38 181 ASN A O 1
ATOM 1277 N N . HIS A 1 182 ? 10.406 -10.060 -1.667 1.00 95.25 182 HIS A N 1
ATOM 1278 C CA . HIS A 1 182 ? 9.751 -11.283 -2.156 1.00 95.25 182 HIS A CA 1
ATOM 1279 C C . HIS A 1 182 ? 8.304 -11.080 -2.651 1.00 95.25 182 HIS A C 1
ATOM 1281 O O . HIS A 1 182 ? 7.464 -11.969 -2.507 1.00 95.25 182 HIS A O 1
ATOM 1287 N N 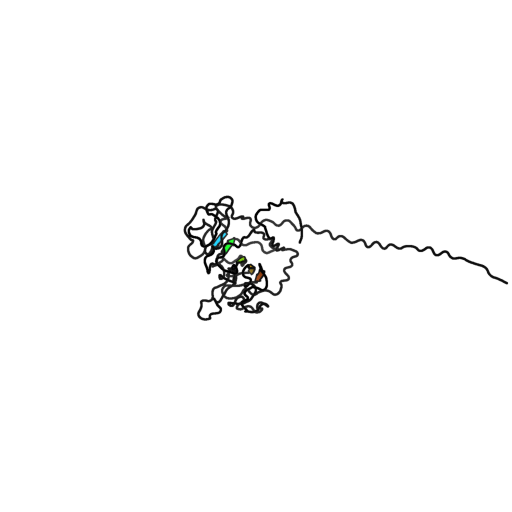. GLY A 1 183 ? 8.006 -9.921 -3.243 1.00 94.12 183 GLY A N 1
ATOM 1288 C CA . GLY A 1 183 ? 6.723 -9.645 -3.878 1.00 94.12 183 GLY A CA 1
ATOM 1289 C C . GLY A 1 183 ? 6.465 -10.591 -5.047 1.00 94.12 183 GLY A C 1
ATOM 1290 O O . GLY A 1 183 ? 7.364 -10.886 -5.835 1.00 94.12 183 GLY A O 1
ATOM 1291 N N . TYR A 1 184 ? 5.228 -11.061 -5.163 1.00 92.19 184 TYR A N 1
ATOM 1292 C CA . TYR A 1 184 ? 4.770 -11.933 -6.240 1.00 92.19 184 TYR A CA 1
ATOM 1293 C C . TYR A 1 184 ? 3.946 -11.159 -7.274 1.00 92.19 184 TYR A C 1
ATOM 1295 O O . TYR A 1 184 ? 4.200 -11.236 -8.476 1.00 92.19 184 TYR A O 1
ATOM 1303 N N . VAL A 1 185 ? 2.966 -10.390 -6.803 1.00 93.12 185 VAL A N 1
ATOM 1304 C CA . VAL A 1 185 ? 2.120 -9.528 -7.632 1.00 93.12 185 VAL A CA 1
ATOM 1305 C C . VAL A 1 185 ? 1.622 -8.355 -6.797 1.00 93.12 185 VAL A C 1
ATOM 1307 O O . VAL A 1 185 ? 1.273 -8.540 -5.632 1.00 93.12 185 VAL A O 1
ATOM 1310 N N . GLY A 1 186 ? 1.559 -7.172 -7.403 1.00 95.56 186 GLY A N 1
ATOM 1311 C CA . GLY A 1 186 ? 0.945 -5.977 -6.834 1.00 95.56 186 GLY A CA 1
ATOM 1312 C C . GLY A 1 186 ? -0.125 -5.430 -7.771 1.00 95.56 186 GLY A C 1
ATOM 1313 O O . GLY A 1 186 ? 0.130 -5.222 -8.955 1.00 95.56 186 GLY A O 1
ATOM 1314 N N . VAL A 1 187 ? -1.325 -5.200 -7.248 1.00 96.62 187 VAL A N 1
ATOM 1315 C CA . VAL A 1 187 ? -2.453 -4.573 -7.942 1.00 96.62 187 VAL A CA 1
ATOM 1316 C C . VAL A 1 187 ? -2.653 -3.186 -7.344 1.00 96.62 187 VAL A C 1
ATOM 1318 O O . VAL A 1 187 ? -3.140 -3.055 -6.224 1.00 96.62 187 VAL A O 1
ATOM 1321 N N . GLY A 1 188 ? -2.250 -2.153 -8.078 1.00 95.81 188 GLY A N 1
ATOM 1322 C CA . GLY A 1 188 ? -2.384 -0.757 -7.675 1.00 95.81 188 GLY A CA 1
ATOM 1323 C C . GLY A 1 188 ? -3.739 -0.177 -8.064 1.00 95.81 188 GLY A C 1
ATOM 1324 O O . GLY A 1 188 ? -4.151 -0.306 -9.214 1.00 95.81 188 GLY A O 1
ATOM 1325 N N . LEU A 1 189 ? -4.399 0.473 -7.109 1.00 95.31 189 LEU A N 1
ATOM 1326 C CA . LEU A 1 189 ? -5.564 1.340 -7.265 1.00 95.31 189 LEU A CA 1
ATOM 1327 C C . LEU A 1 189 ? -5.075 2.787 -7.136 1.00 95.31 189 LEU A C 1
ATOM 1329 O O . LEU A 1 189 ? -4.994 3.331 -6.032 1.00 95.31 189 LEU A O 1
ATOM 1333 N N . ASP A 1 190 ? -4.695 3.368 -8.265 1.00 93.25 190 ASP A N 1
ATOM 1334 C CA . ASP A 1 190 ? -3.883 4.577 -8.355 1.00 93.25 190 ASP A CA 1
ATOM 1335 C C . ASP A 1 190 ? -4.732 5.807 -8.701 1.00 93.25 190 ASP A C 1
ATOM 1337 O O . ASP A 1 190 ? -5.300 5.913 -9.796 1.00 93.25 190 ASP A O 1
ATOM 1341 N N . VAL A 1 191 ? -4.832 6.742 -7.759 1.00 91.25 191 VAL A N 1
ATOM 1342 C CA . VAL A 1 191 ? -5.597 7.984 -7.925 1.00 91.25 191 VAL A CA 1
ATOM 1343 C C . VAL A 1 191 ? -4.774 9.053 -8.639 1.00 91.25 191 VAL A C 1
ATOM 1345 O O . VAL A 1 191 ? -5.346 9.793 -9.444 1.00 91.25 191 VAL A O 1
ATOM 1348 N N . LEU A 1 192 ? -3.457 9.105 -8.411 1.00 89.69 192 LEU A N 1
ATOM 1349 C CA . LEU A 1 192 ? -2.575 10.043 -9.113 1.00 89.69 192 LEU A CA 1
ATOM 1350 C C . LEU A 1 192 ? -2.293 9.586 -10.551 1.00 89.69 192 LEU A C 1
ATOM 1352 O O . LEU A 1 192 ? -2.242 10.411 -11.463 1.00 89.69 192 LEU A O 1
ATOM 1356 N N . GLY A 1 193 ? -2.141 8.275 -10.746 1.00 88.69 193 GLY A N 1
ATOM 1357 C CA . GLY A 1 193 ? -1.982 7.613 -12.037 1.00 88.69 193 GLY A CA 1
ATOM 1358 C C . GLY A 1 193 ? -0.537 7.541 -12.538 1.00 88.69 193 GLY A C 1
ATOM 1359 O O . GLY A 1 193 ? -0.324 7.658 -13.739 1.00 88.69 193 GLY A O 1
ATOM 1360 N N . ASN A 1 194 ? 0.451 7.348 -11.660 1.00 89.19 194 ASN A N 1
ATOM 1361 C CA . ASN A 1 194 ? 1.866 7.187 -12.034 1.00 89.19 194 ASN A CA 1
ATOM 1362 C C . ASN A 1 194 ? 2.428 5.776 -11.798 1.00 89.19 194 ASN A C 1
ATOM 1364 O O . ASN A 1 194 ? 3.472 5.449 -12.368 1.00 89.19 194 ASN A O 1
ATOM 1368 N N . TYR A 1 195 ? 1.736 4.916 -11.047 1.00 93.81 195 TYR A N 1
ATOM 1369 C CA . TYR A 1 195 ? 2.147 3.554 -10.692 1.00 93.81 195 TYR A CA 1
ATOM 1370 C C . TYR A 1 195 ? 2.411 2.661 -11.899 1.00 93.81 195 TYR A C 1
ATOM 1372 O O . TYR A 1 195 ? 3.248 1.765 -11.822 1.00 93.81 195 TYR A O 1
ATOM 1380 N N . PHE A 1 196 ? 1.768 2.936 -13.030 1.00 92.25 196 PHE A N 1
ATOM 1381 C CA . PHE A 1 196 ? 1.905 2.151 -14.251 1.00 92.25 196 PHE A CA 1
ATOM 1382 C C . PHE A 1 196 ? 3.230 2.347 -15.006 1.00 92.25 196 PHE A C 1
ATOM 1384 O O . PHE A 1 196 ? 3.763 1.368 -15.506 1.00 92.25 196 PHE A O 1
ATOM 1391 N N . GLY A 1 197 ? 3.791 3.564 -15.054 1.00 92.50 197 GLY A N 1
ATOM 1392 C CA . GLY A 1 197 ? 5.066 3.853 -15.739 1.00 92.50 197 GLY A CA 1
ATOM 1393 C C . GLY A 1 197 ? 6.294 3.590 -14.874 1.00 92.50 197 GLY A C 1
ATOM 1394 O O . GLY A 1 197 ? 6.155 3.322 -13.703 1.00 92.50 197 GLY A O 1
ATOM 1395 N N . ASP A 1 198 ? 7.509 3.694 -15.393 1.00 95.00 198 ASP A N 1
ATOM 1396 C CA . ASP A 1 198 ? 8.752 3.348 -14.682 1.00 95.00 198 ASP A CA 1
ATOM 1397 C C . ASP A 1 198 ? 9.556 4.571 -14.184 1.00 95.00 198 ASP A C 1
ATOM 1399 O O . ASP A 1 198 ? 10.743 4.455 -13.876 1.00 95.00 198 ASP A O 1
ATOM 1403 N N . TRP A 1 199 ? 8.924 5.752 -14.093 1.00 94.62 199 TRP A N 1
ATOM 1404 C CA . TRP A 1 199 ? 9.511 6.946 -13.455 1.00 94.62 199 TRP A CA 1
ATOM 1405 C C . TRP A 1 199 ? 9.982 6.640 -12.018 1.00 94.62 199 TRP A C 1
ATOM 1407 O O . TRP A 1 199 ? 9.374 5.797 -11.355 1.00 94.62 199 TRP A O 1
ATOM 1417 N N . GLU A 1 200 ? 11.041 7.299 -11.539 1.00 96.06 200 GLU A N 1
ATOM 1418 C CA . GLU A 1 200 ? 11.736 6.962 -10.281 1.00 96.06 200 GLU A CA 1
ATOM 1419 C C . GLU A 1 200 ? 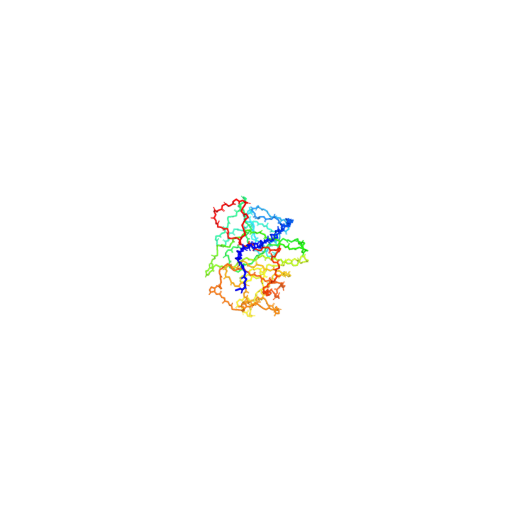12.218 5.499 -10.230 1.00 96.06 200 GLU A C 1
ATOM 1421 O O . GLU A 1 200 ? 12.188 4.853 -9.189 1.00 96.06 200 GLU A O 1
ATOM 1426 N N . HIS A 1 201 ? 12.657 4.934 -11.357 1.00 95.56 201 HIS A N 1
ATOM 1427 C CA . HIS A 1 201 ? 13.281 3.604 -11.419 1.00 95.56 201 HIS A CA 1
ATOM 1428 C C . HIS A 1 201 ? 12.406 2.415 -10.990 1.00 95.56 201 HIS A C 1
ATOM 1430 O O . HIS A 1 201 ? 12.928 1.327 -10.725 1.00 95.56 201 HIS A O 1
ATOM 1436 N N . ARG A 1 202 ? 11.079 2.543 -10.990 1.00 94.81 202 ARG A N 1
ATOM 1437 C CA . ARG A 1 202 ? 10.213 1.364 -10.826 1.00 94.81 202 ARG A CA 1
ATOM 1438 C C . ARG A 1 202 ? 10.490 0.347 -11.935 1.00 94.81 202 ARG A C 1
ATOM 1440 O O . ARG A 1 202 ? 10.814 0.714 -13.068 1.00 94.81 202 ARG A O 1
ATOM 1447 N N . GLY A 1 203 ? 10.458 -0.939 -11.588 1.00 91.75 203 GLY A N 1
ATOM 1448 C CA . GLY A 1 203 ? 10.868 -2.009 -12.506 1.00 91.75 203 GLY A CA 1
ATOM 1449 C C . GLY A 1 203 ? 12.381 -2.078 -12.763 1.00 91.75 203 GLY A C 1
ATOM 1450 O O . GLY A 1 203 ? 12.813 -2.654 -13.764 1.00 91.75 203 GLY A O 1
ATOM 1451 N N . ASN A 1 204 ? 13.211 -1.490 -11.894 1.00 92.62 204 ASN A N 1
ATOM 1452 C CA . ASN A 1 204 ? 14.667 -1.625 -11.964 1.00 92.62 204 ASN A CA 1
ATOM 1453 C C . ASN A 1 204 ? 15.090 -3.106 -11.995 1.00 92.62 204 ASN A C 1
ATOM 1455 O O . ASN A 1 204 ? 14.515 -3.933 -11.297 1.00 92.62 204 ASN A O 1
ATOM 1459 N N . GLY A 1 205 ? 16.074 -3.462 -12.821 1.00 87.25 205 GLY A N 1
ATOM 1460 C CA . GLY A 1 205 ? 16.529 -4.853 -12.982 1.00 87.25 205 GLY A CA 1
ATOM 1461 C C . GLY A 1 205 ? 15.600 -5.765 -13.799 1.00 87.25 205 GLY A C 1
ATOM 1462 O O . GLY A 1 205 ? 15.972 -6.897 -14.106 1.00 87.25 205 GLY A O 1
ATOM 1463 N N . CYS A 1 206 ? 14.417 -5.302 -14.213 1.00 86.69 206 CYS A N 1
ATOM 1464 C CA . CYS A 1 206 ? 13.514 -6.112 -15.024 1.00 86.69 206 CYS A CA 1
ATOM 1465 C C . CYS A 1 206 ? 13.942 -6.165 -16.493 1.00 86.69 206 CYS A C 1
ATOM 1467 O O . CYS A 1 206 ? 14.223 -5.139 -17.110 1.00 86.69 206 CYS A O 1
ATOM 1469 N N . ALA A 1 207 ? 13.915 -7.370 -17.075 1.00 86.25 207 ALA A N 1
ATOM 1470 C CA . ALA A 1 207 ? 14.197 -7.574 -18.497 1.00 86.25 207 ALA A CA 1
ATOM 1471 C C . ALA A 1 207 ? 13.149 -6.902 -19.402 1.00 86.25 207 ALA A C 1
ATOM 1473 O O . ALA A 1 207 ? 13.494 -6.340 -20.438 1.00 86.25 207 ALA A O 1
ATOM 1474 N N . ASN A 1 208 ? 11.881 -6.939 -18.983 1.00 84.94 208 ASN A N 1
ATOM 1475 C CA . ASN A 1 208 ? 10.782 -6.224 -19.622 1.00 84.94 208 ASN A CA 1
ATOM 1476 C C . ASN A 1 208 ? 10.389 -5.049 -18.725 1.00 84.94 208 ASN A C 1
ATOM 1478 O O . ASN A 1 208 ? 10.001 -5.254 -17.576 1.00 84.94 208 ASN A O 1
ATOM 1482 N N . ARG A 1 209 ? 10.535 -3.832 -19.246 1.00 87.38 209 ARG A N 1
ATOM 1483 C CA . ARG A 1 209 ? 10.139 -2.582 -18.584 1.00 87.38 209 ARG A CA 1
ATOM 1484 C C . ARG A 1 209 ? 8.712 -2.204 -18.967 1.00 87.38 209 ARG A C 1
ATOM 1486 O O . ARG A 1 209 ? 8.183 -2.737 -19.946 1.00 87.38 209 ARG A O 1
ATOM 1493 N N . SER A 1 210 ? 8.113 -1.281 -18.220 1.00 89.56 210 SER A N 1
ATOM 1494 C CA . SER A 1 210 ? 6.775 -0.785 -18.534 1.00 89.56 210 SER A CA 1
ATOM 1495 C C . SER A 1 210 ? 6.717 -0.201 -19.955 1.00 89.56 210 SER A C 1
ATOM 1497 O O . SER A 1 210 ? 7.522 0.682 -20.279 1.00 89.56 210 SER A O 1
ATOM 1499 N N . PRO A 1 211 ? 5.755 -0.607 -20.810 1.00 87.19 211 PRO A N 1
ATOM 1500 C CA . PRO A 1 211 ? 5.468 0.074 -22.073 1.00 87.19 211 PRO A CA 1
ATOM 1501 C C . PRO A 1 211 ? 5.136 1.564 -21.923 1.00 87.19 211 PRO A C 1
ATOM 1503 O O . PRO A 1 211 ? 5.252 2.306 -22.898 1.00 87.19 211 PRO A O 1
ATOM 1506 N N . ALA A 1 212 ? 4.730 2.026 -20.738 1.00 89.19 212 ALA A N 1
ATOM 1507 C CA . ALA A 1 212 ? 4.469 3.441 -20.501 1.00 89.19 212 ALA A CA 1
ATOM 1508 C C . ALA A 1 212 ? 5.741 4.301 -20.423 1.00 89.19 212 ALA A C 1
ATOM 1510 O O . ALA A 1 212 ? 5.635 5.527 -20.540 1.00 89.19 212 ALA A O 1
ATOM 1511 N N . GLY A 1 213 ? 6.916 3.675 -20.292 1.00 91.06 213 GLY A N 1
ATOM 1512 C CA . GLY A 1 213 ? 8.209 4.350 -20.206 1.00 91.06 213 GLY A CA 1
ATOM 1513 C C . GLY A 1 213 ? 8.432 5.039 -18.860 1.00 91.06 213 GLY A C 1
ATOM 1514 O O . GLY A 1 213 ? 7.706 4.803 -17.899 1.00 91.06 213 GLY A O 1
ATOM 1515 N N . THR A 1 214 ? 9.450 5.894 -18.782 1.00 93.12 214 THR A N 1
ATOM 1516 C CA . THR A 1 214 ? 9.875 6.585 -17.548 1.00 93.12 214 THR A CA 1
ATOM 1517 C C . THR A 1 214 ? 9.337 8.012 -17.423 1.00 93.12 214 THR A C 1
ATOM 1519 O O . THR A 1 214 ? 9.760 8.761 -16.548 1.00 93.12 214 THR A O 1
ATOM 1522 N N . GLU A 1 215 ? 8.417 8.418 -18.297 1.00 90.50 215 GLU A N 1
ATOM 1523 C CA . GLU A 1 215 ? 7.825 9.754 -18.258 1.00 90.50 215 GLU A CA 1
ATOM 1524 C C . GLU A 1 215 ? 6.911 9.924 -17.040 1.00 90.50 215 GLU A C 1
ATOM 1526 O O . GLU A 1 215 ? 6.012 9.114 -16.806 1.00 90.50 215 GLU A O 1
ATOM 1531 N N . PHE A 1 216 ? 7.087 11.026 -16.313 1.00 87.88 216 PHE A N 1
ATOM 1532 C CA . PHE A 1 216 ? 6.148 11.456 -15.282 1.00 87.88 216 PHE A CA 1
ATOM 1533 C C . PHE A 1 216 ? 4.979 12.222 -15.909 1.00 87.88 216 PHE A C 1
ATOM 1535 O O . PHE A 1 216 ? 5.198 13.193 -16.640 1.00 87.88 216 PHE A O 1
ATOM 1542 N N . ARG A 1 217 ? 3.734 11.802 -15.645 1.00 83.06 217 ARG A N 1
ATOM 1543 C CA . ARG A 1 217 ? 2.545 12.352 -16.318 1.00 83.06 217 ARG A CA 1
ATOM 1544 C C . ARG A 1 217 ? 1.552 12.923 -15.308 1.00 83.06 217 ARG A C 1
ATOM 1546 O O . ARG A 1 217 ? 0.909 12.180 -14.578 1.00 83.06 217 ARG A O 1
ATOM 1553 N N . ILE A 1 218 ? 1.391 14.250 -15.313 1.00 81.19 218 ILE A N 1
ATOM 1554 C CA . ILE A 1 218 ? 0.322 14.953 -14.591 1.00 81.19 218 ILE A CA 1
ATOM 1555 C C . ILE A 1 218 ? -0.386 15.934 -15.552 1.00 81.19 218 ILE A C 1
ATOM 1557 O O . ILE A 1 218 ? 0.261 16.857 -16.049 1.00 81.19 218 ILE A O 1
ATOM 1561 N N . PRO A 1 219 ? -1.702 15.775 -15.805 1.00 79.75 219 PRO A N 1
ATOM 1562 C CA . PRO A 1 219 ? -2.542 14.679 -15.324 1.00 79.75 219 PRO A CA 1
ATOM 1563 C C . PRO A 1 219 ? -2.113 13.338 -15.935 1.00 79.75 219 PRO A C 1
ATOM 1565 O O . PRO A 1 219 ? -1.574 13.289 -17.044 1.00 79.75 219 PRO A O 1
ATOM 1568 N N . ALA A 1 220 ? -2.360 12.250 -15.210 1.00 81.50 220 ALA A N 1
ATOM 1569 C CA . ALA A 1 220 ? -2.175 10.913 -15.748 1.00 81.50 220 ALA A CA 1
ATOM 1570 C C . ALA A 1 220 ? -3.094 10.663 -16.963 1.00 81.50 220 ALA A C 1
ATOM 1572 O O . ALA A 1 220 ? -4.107 11.353 -17.129 1.00 81.50 220 ALA A O 1
ATOM 1573 N N . PRO A 1 221 ? -2.789 9.656 -17.808 1.00 78.19 221 PRO A N 1
ATOM 1574 C CA . PRO A 1 221 ? -3.604 9.330 -18.983 1.00 78.19 221 PRO A CA 1
ATOM 1575 C C . PRO A 1 221 ? -5.069 8.977 -18.673 1.00 78.19 221 PRO A C 1
ATOM 1577 O O . PRO A 1 221 ? -5.912 9.028 -19.567 1.00 78.19 221 PRO A O 1
ATOM 1580 N N . GLY A 1 222 ? -5.374 8.621 -17.424 1.00 74.06 222 GLY A N 1
ATOM 1581 C CA . GLY A 1 222 ? -6.721 8.373 -16.929 1.00 74.06 222 GLY A CA 1
ATOM 1582 C C . GLY A 1 222 ? -6.816 8.625 -15.425 1.00 74.06 222 GLY A C 1
ATOM 1583 O O . GLY A 1 222 ? -5.805 8.726 -14.735 1.00 74.06 222 GLY A O 1
ATOM 1584 N N . ALA A 1 223 ? -8.045 8.738 -14.924 1.00 74.44 223 ALA A N 1
ATOM 1585 C CA . ALA A 1 223 ? -8.326 8.844 -13.494 1.00 74.44 223 ALA A CA 1
ATOM 1586 C C . ALA A 1 223 ? -8.640 7.461 -12.905 1.00 74.44 223 ALA A C 1
ATOM 1588 O O . ALA A 1 223 ? -9.323 6.674 -13.560 1.00 74.44 223 ALA A O 1
ATOM 1589 N N . ASN A 1 224 ? -8.246 7.213 -11.650 1.00 79.25 224 ASN A N 1
ATOM 1590 C CA . ASN A 1 224 ? -8.494 5.953 -10.929 1.00 79.25 224 ASN A CA 1
ATOM 1591 C C . ASN A 1 224 ? -7.976 4.733 -11.710 1.00 79.25 224 ASN A C 1
ATOM 1593 O O . ASN A 1 224 ? -8.736 3.848 -12.110 1.00 79.25 224 ASN A O 1
ATOM 1597 N N . MET A 1 225 ? -6.677 4.734 -11.978 1.00 86.00 225 MET A N 1
ATOM 1598 C CA . MET A 1 225 ? -6.020 3.720 -12.790 1.00 86.00 225 MET A CA 1
ATOM 1599 C C . MET A 1 225 ? -5.842 2.432 -11.983 1.00 86.00 225 MET A C 1
ATOM 1601 O O . MET A 1 225 ? -5.449 2.466 -10.820 1.00 86.00 225 MET A O 1
ATOM 1605 N N . VAL A 1 226 ? -6.090 1.285 -12.616 1.00 91.81 226 VAL A N 1
ATOM 1606 C CA . VAL A 1 226 ? -5.751 -0.026 -12.052 1.00 91.81 226 VAL A CA 1
ATOM 1607 C C . VAL A 1 226 ? -4.565 -0.578 -12.818 1.00 91.81 226 VAL A C 1
ATOM 1609 O O . VAL A 1 226 ? -4.608 -0.644 -14.044 1.00 91.81 226 VAL A O 1
ATOM 1612 N N . THR A 1 227 ? -3.487 -0.947 -12.129 1.00 91.31 227 THR A N 1
ATOM 1613 C CA . THR A 1 227 ? -2.300 -1.522 -12.782 1.00 91.31 227 THR A CA 1
ATOM 1614 C C . THR A 1 227 ? -1.761 -2.711 -12.015 1.00 91.31 227 THR A C 1
ATOM 1616 O O . THR A 1 227 ? -1.778 -2.725 -10.787 1.00 91.31 227 THR A O 1
ATOM 1619 N N . VAL A 1 228 ? -1.261 -3.700 -12.751 1.00 92.81 228 VAL A N 1
ATOM 1620 C CA . VAL A 1 228 ? -0.618 -4.884 -12.190 1.00 92.81 228 VAL A CA 1
ATOM 1621 C C . VAL A 1 228 ? 0.886 -4.791 -12.405 1.00 92.81 228 VAL A C 1
ATOM 1623 O O . VAL A 1 228 ? 1.353 -4.627 -13.532 1.00 92.81 228 VAL A O 1
ATOM 1626 N N . ARG A 1 229 ? 1.645 -4.953 -11.325 1.00 92.44 229 ARG A N 1
ATOM 1627 C CA . ARG A 1 229 ? 3.088 -5.179 -11.362 1.00 92.44 229 ARG A CA 1
ATOM 1628 C C . ARG A 1 229 ? 3.407 -6.597 -10.906 1.00 92.44 229 ARG A C 1
ATOM 1630 O O . ARG A 1 229 ? 2.738 -7.147 -10.034 1.00 92.44 229 ARG A O 1
ATOM 1637 N N . GLY A 1 230 ? 4.409 -7.192 -11.538 1.00 90.88 230 GLY A N 1
ATOM 1638 C CA . GLY A 1 230 ? 4.847 -8.560 -11.287 1.00 90.88 230 GLY A CA 1
ATOM 1639 C C . GLY A 1 230 ? 5.710 -8.705 -10.028 1.00 90.88 230 GLY A C 1
ATOM 1640 O O . GLY A 1 230 ? 5.619 -7.881 -9.114 1.00 90.88 230 GLY A O 1
ATOM 1641 N N . PRO A 1 231 ? 6.559 -9.744 -9.979 1.00 91.31 231 PRO A N 1
ATOM 1642 C CA . PRO A 1 231 ? 7.430 -9.998 -8.838 1.00 91.31 231 PRO A CA 1
ATOM 1643 C C . PRO A 1 231 ? 8.516 -8.936 -8.645 1.00 91.31 231 PRO A C 1
ATOM 1645 O O . PRO A 1 231 ? 9.034 -8.394 -9.625 1.00 91.31 231 PRO A O 1
ATOM 1648 N N . GLY A 1 232 ? 8.898 -8.692 -7.391 1.00 90.12 232 GLY A N 1
ATOM 1649 C CA . GLY A 1 232 ? 9.964 -7.767 -6.996 1.00 90.12 232 GLY A CA 1
ATOM 1650 C C . GLY A 1 232 ? 10.614 -8.179 -5.674 1.00 90.12 232 GLY A C 1
ATOM 1651 O O . GLY A 1 232 ? 10.049 -8.957 -4.908 1.00 90.12 232 GLY A O 1
ATOM 1652 N N . ASN A 1 233 ? 11.827 -7.703 -5.420 1.00 92.50 233 ASN A N 1
ATOM 1653 C CA . ASN A 1 233 ? 12.559 -7.962 -4.191 1.00 92.50 233 ASN A CA 1
ATOM 1654 C C . ASN A 1 233 ? 13.490 -6.793 -3.843 1.00 92.50 233 ASN A C 1
ATOM 1656 O O . ASN A 1 233 ? 14.592 -6.672 -4.384 1.00 92.50 233 ASN A O 1
ATOM 1660 N N . GLY A 1 234 ? 13.059 -5.938 -2.915 1.00 92.19 234 GLY A N 1
ATOM 1661 C CA . GLY A 1 234 ? 13.854 -4.786 -2.496 1.00 92.19 234 GLY A CA 1
ATOM 1662 C C . GLY A 1 234 ? 14.022 -3.792 -3.645 1.00 92.19 234 GLY A C 1
ATOM 1663 O O . GLY A 1 234 ? 13.041 -3.229 -4.110 1.00 92.19 234 GLY A O 1
ATOM 1664 N N . THR A 1 235 ? 15.247 -3.549 -4.108 1.00 90.06 235 THR A N 1
ATOM 1665 C CA . THR A 1 235 ? 15.533 -2.562 -5.171 1.00 90.06 235 THR A CA 1
ATOM 1666 C C . THR A 1 235 ? 15.443 -3.131 -6.596 1.00 90.06 235 THR A C 1
ATOM 1668 O O . THR A 1 235 ? 15.558 -2.385 -7.577 1.00 90.06 235 THR A O 1
ATOM 1671 N N . GLU A 1 236 ? 15.200 -4.436 -6.739 1.00 80.81 236 GLU A N 1
ATOM 1672 C CA . GLU A 1 236 ? 15.021 -5.121 -8.023 1.00 80.81 236 GLU A CA 1
ATOM 1673 C C . GLU A 1 236 ? 13.558 -5.517 -8.237 1.00 80.81 236 GLU A C 1
ATOM 1675 O O . GLU A 1 236 ? 12.945 -6.138 -7.377 1.00 80.81 236 GLU A O 1
ATOM 1680 N N . GLY A 1 237 ? 12.984 -5.199 -9.398 1.00 71.88 237 GLY A N 1
ATOM 1681 C CA . GLY A 1 237 ? 11.551 -5.353 -9.659 1.00 71.88 237 GLY A CA 1
ATOM 1682 C C . GLY A 1 237 ? 10.678 -4.507 -8.724 1.00 71.88 237 GLY A C 1
ATOM 1683 O O . GLY A 1 237 ? 11.184 -3.947 -7.763 1.00 71.88 237 GLY A O 1
ATOM 1684 N N . PRO A 1 238 ? 9.379 -4.342 -8.996 1.00 65.62 238 PRO A N 1
ATOM 1685 C CA . PRO A 1 238 ? 8.584 -5.172 -9.879 1.00 65.62 238 PRO A CA 1
ATOM 1686 C C . PRO A 1 238 ? 8.358 -4.564 -11.268 1.00 65.62 238 PRO A C 1
ATOM 1688 O O . PRO A 1 238 ? 8.021 -3.385 -11.411 1.00 65.62 238 PRO A O 1
ATOM 1691 N N . ALA A 1 239 ? 8.520 -5.398 -12.300 1.00 55.91 239 ALA A N 1
ATOM 1692 C CA . ALA A 1 239 ? 8.187 -5.056 -13.685 1.00 55.91 239 ALA A CA 1
ATOM 1693 C C . ALA A 1 239 ? 6.686 -4.788 -13.821 1.00 55.91 239 ALA A C 1
ATOM 1695 O O . ALA A 1 239 ? 5.887 -5.450 -13.156 1.00 55.91 239 ALA A O 1
ATOM 1696 N N . GLU A 1 240 ? 6.276 -3.932 -14.754 1.00 47.19 240 GLU A N 1
ATOM 1697 C CA . GLU A 1 240 ? 4.956 -4.127 -15.357 1.00 47.19 240 GLU A CA 1
ATOM 1698 C C . GLU A 1 240 ? 5.022 -5.411 -16.201 1.00 47.19 240 GLU A C 1
ATOM 1700 O O . GLU A 1 240 ? 5.963 -5.612 -16.975 1.00 47.19 240 GLU A O 1
ATOM 1705 N N . GLY A 1 241 ? 4.075 -6.330 -16.016 1.00 40.94 241 GLY A N 1
ATOM 1706 C CA . GLY A 1 241 ? 4.022 -7.520 -16.864 1.00 40.94 241 GLY A CA 1
ATOM 1707 C C . GLY A 1 241 ? 3.675 -7.151 -18.315 1.00 40.94 241 GLY A C 1
ATOM 1708 O O . GLY A 1 241 ? 3.098 -6.089 -18.550 1.00 40.94 241 GLY A O 1
ATOM 1709 N N . PRO A 1 242 ? 3.902 -8.038 -19.310 1.00 30.72 242 PRO A N 1
ATOM 1710 C CA . PRO A 1 242 ? 3.031 -8.023 -20.495 1.00 30.72 242 PRO A CA 1
ATOM 1711 C C . PRO A 1 242 ? 1.568 -8.069 -20.012 1.00 30.72 242 PRO A C 1
ATOM 1713 O O . PRO A 1 242 ? 1.370 -8.521 -18.881 1.00 30.72 242 PRO A O 1
ATOM 1716 N N . PRO A 1 243 ? 0.542 -7.669 -20.800 1.00 33.84 243 PRO A N 1
ATOM 1717 C CA . PRO A 1 243 ? -0.843 -7.942 -20.421 1.00 33.84 243 PRO A CA 1
ATOM 1718 C C . PRO A 1 243 ? -0.913 -9.426 -20.089 1.00 33.84 243 PRO A C 1
ATOM 1720 O O . PRO A 1 243 ? -0.774 -10.279 -20.969 1.00 33.84 243 PRO A O 1
ATOM 1723 N N . LEU A 1 244 ? -0.957 -9.735 -18.795 1.00 31.97 244 LEU A N 1
ATOM 1724 C CA . LEU A 1 244 ? -0.912 -11.106 -18.363 1.00 31.97 244 LEU A CA 1
ATOM 1725 C C . LEU A 1 244 ? -2.198 -11.675 -18.935 1.00 31.97 244 LEU A C 1
ATOM 1727 O O . LEU A 1 244 ? -3.286 -11.168 -18.659 1.00 31.97 244 LEU A O 1
ATOM 1731 N N . GLY A 1 245 ? -2.068 -12.754 -19.700 1.00 25.72 245 GLY A N 1
ATOM 1732 C CA . GLY A 1 245 ? -3.079 -13.794 -19.690 1.00 25.72 245 GLY A CA 1
ATOM 1733 C C . GLY A 1 245 ? -3.147 -14.354 -18.272 1.00 25.72 245 GLY A C 1
ATOM 1734 O O . GLY A 1 245 ? -2.774 -15.497 -18.033 1.00 25.72 245 GLY A O 1
ATOM 1735 N N . VAL A 1 246 ? -3.566 -13.523 -17.312 1.00 31.12 246 VAL A N 1
ATOM 1736 C CA . VAL A 1 246 ? -4.371 -13.996 -16.208 1.00 31.12 246 VAL A CA 1
ATOM 1737 C C . VAL A 1 246 ? -5.531 -14.634 -16.937 1.00 31.12 246 VAL A C 1
ATOM 1739 O O . VAL A 1 246 ? -6.256 -13.957 -17.668 1.00 31.12 246 VAL A O 1
ATOM 1742 N N . ASP A 1 247 ? -5.641 -15.949 -16.839 1.00 28.41 247 ASP A N 1
ATOM 1743 C CA . ASP A 1 247 ? -6.898 -16.585 -17.157 1.00 28.41 247 ASP A CA 1
ATOM 1744 C C . ASP A 1 247 ? -7.913 -16.059 -16.131 1.00 28.41 247 ASP A C 1
ATOM 1746 O O . ASP A 1 247 ? -8.086 -16.598 -15.034 1.00 28.41 247 ASP A O 1
ATOM 1750 N N . LEU A 1 248 ? -8.506 -14.907 -16.456 1.00 37.72 248 LEU A N 1
ATOM 1751 C CA . LEU A 1 248 ? -9.583 -14.280 -15.703 1.00 37.72 248 LEU A CA 1
ATOM 1752 C C . LEU A 1 248 ? -10.829 -15.177 -15.692 1.00 37.72 248 LEU A C 1
ATOM 1754 O O . LEU A 1 248 ? -11.783 -14.840 -14.993 1.00 37.72 248 LEU A O 1
ATOM 1758 N N . ASP A 1 249 ? -10.821 -16.351 -16.346 1.00 28.94 249 ASP A N 1
ATOM 1759 C CA . ASP A 1 249 ? -11.886 -17.338 -16.181 1.00 28.94 249 ASP A CA 1
ATOM 1760 C C . ASP A 1 249 ? -11.983 -17.857 -14.738 1.00 28.94 249 ASP A C 1
ATOM 1762 O O . ASP A 1 249 ? -12.976 -18.507 -14.414 1.00 28.94 249 ASP A O 1
ATOM 1766 N N . LYS A 1 250 ? -11.020 -17.586 -13.835 1.00 33.22 250 LYS A N 1
ATOM 1767 C CA . LYS A 1 250 ? -11.117 -18.009 -12.414 1.00 33.22 250 LYS A CA 1
ATOM 1768 C C . LYS A 1 250 ? -10.789 -16.963 -11.349 1.00 33.22 250 LYS A C 1
ATOM 1770 O O . LYS A 1 250 ? -10.991 -17.240 -10.170 1.00 33.22 250 LYS A O 1
ATOM 1775 N N . GLY A 1 251 ? -10.318 -15.779 -11.727 1.00 28.47 251 GLY A N 1
ATOM 1776 C CA . GLY A 1 251 ? -10.075 -14.673 -10.802 1.00 28.47 251 GLY A CA 1
ATOM 1777 C C . GLY A 1 251 ? -10.691 -13.406 -11.365 1.00 28.47 251 GLY A C 1
ATOM 1778 O O . GLY A 1 251 ? -10.141 -12.816 -12.284 1.00 28.47 251 GLY A O 1
ATOM 1779 N N . VAL A 1 252 ? -11.844 -12.993 -10.844 1.00 31.55 252 VAL A N 1
ATOM 1780 C CA . VAL A 1 252 ? -12.500 -11.762 -11.289 1.00 31.55 252 VAL A CA 1
ATOM 1781 C C . VAL A 1 252 ? -12.045 -10.613 -10.394 1.00 31.55 252 VAL A C 1
ATOM 1783 O O . VAL A 1 252 ? -12.407 -10.566 -9.221 1.00 31.55 252 VAL A O 1
ATOM 1786 N N . VAL A 1 253 ? -11.298 -9.653 -10.942 1.00 35.16 253 VAL A N 1
ATOM 1787 C CA . VAL A 1 253 ? -11.112 -8.346 -10.294 1.00 35.16 253 VAL A CA 1
ATOM 1788 C C . VAL A 1 253 ? -12.351 -7.505 -10.607 1.00 35.16 253 VAL A C 1
ATOM 1790 O O . VAL A 1 253 ? -12.454 -6.913 -11.678 1.00 35.16 253 VAL A O 1
ATOM 1793 N N . ARG A 1 254 ? -13.332 -7.482 -9.696 1.00 34.91 254 ARG A N 1
ATOM 1794 C CA . ARG A 1 254 ? -14.496 -6.586 -9.801 1.00 34.91 254 ARG A CA 1
ATOM 1795 C C . ARG A 1 254 ? -14.225 -5.312 -9.015 1.00 34.91 254 ARG A C 1
ATOM 1797 O O . ARG A 1 254 ? -14.401 -5.286 -7.802 1.00 34.91 254 ARG A O 1
ATOM 1804 N N . VAL A 1 255 ? -13.836 -4.246 -9.705 1.00 36.75 255 VAL A N 1
ATOM 1805 C CA . VAL A 1 255 ? -13.781 -2.908 -9.102 1.00 36.75 255 VAL A CA 1
ATOM 1806 C C . VAL A 1 255 ? -15.177 -2.296 -9.192 1.00 36.75 255 VAL A C 1
ATOM 1808 O O . VAL A 1 255 ? -15.608 -1.887 -10.267 1.00 36.75 255 VAL A O 1
ATOM 1811 N N . ARG A 1 256 ? -15.915 -2.256 -8.076 1.00 36.72 256 ARG A N 1
ATOM 1812 C CA . ARG A 1 256 ? -17.221 -1.582 -7.996 1.00 36.72 256 ARG A CA 1
ATOM 1813 C C . ARG A 1 256 ? -17.062 -0.241 -7.281 1.00 36.72 256 ARG A C 1
ATOM 1815 O O . ARG A 1 256 ? -16.530 -0.182 -6.179 1.00 36.72 256 ARG A O 1
ATOM 1822 N N . ARG A 1 257 ? -17.535 0.844 -7.900 1.00 35.38 257 ARG A N 1
ATOM 1823 C CA . ARG A 1 257 ? -17.658 2.153 -7.243 1.00 35.38 257 ARG A CA 1
ATOM 1824 C C . ARG A 1 257 ? -18.853 2.094 -6.286 1.00 35.38 257 ARG A C 1
ATOM 1826 O O . ARG A 1 257 ? -19.984 1.977 -6.747 1.00 35.38 257 ARG A O 1
ATOM 1833 N N . VAL A 1 258 ? -18.615 2.196 -4.981 1.00 38.16 258 VAL A N 1
ATOM 1834 C CA . VAL A 1 258 ? -19.686 2.384 -3.990 1.00 38.16 258 VAL A CA 1
ATOM 1835 C C . VAL A 1 258 ? -19.918 3.886 -3.823 1.00 38.16 258 VAL A C 1
ATOM 1837 O O . VAL A 1 258 ? -19.018 4.611 -3.404 1.00 38.16 258 VAL A O 1
ATOM 1840 N N . GLU A 1 259 ? -21.106 4.379 -4.181 1.00 35.69 259 GLU A N 1
ATOM 1841 C CA . GLU A 1 259 ? -21.493 5.762 -3.879 1.00 35.69 259 GLU A CA 1
ATOM 1842 C C . GLU A 1 259 ? -21.943 5.884 -2.410 1.00 35.69 259 GLU A C 1
ATOM 1844 O O . GLU A 1 259 ? -22.704 5.033 -1.934 1.00 35.69 259 GLU A O 1
ATOM 1849 N N . PRO A 1 260 ? -21.527 6.932 -1.671 1.00 33.50 260 PRO A N 1
ATOM 1850 C CA . PRO A 1 260 ? -21.958 7.125 -0.290 1.00 33.50 260 PRO A CA 1
ATOM 1851 C C . PRO A 1 260 ? -23.485 7.290 -0.202 1.00 33.50 260 PRO A C 1
ATOM 1853 O O . PRO A 1 260 ? -24.043 8.238 -0.749 1.00 33.50 260 PRO A O 1
ATOM 1856 N N . GLY A 1 261 ? -24.161 6.390 0.521 1.00 39.59 261 GLY A N 1
ATOM 1857 C CA . GLY A 1 261 ? -25.579 6.532 0.889 1.00 39.59 261 GLY A CA 1
ATOM 1858 C C . GLY A 1 261 ? -26.574 5.588 0.203 1.00 39.59 261 GLY A C 1
ATOM 1859 O O . GLY A 1 261 ? -27.763 5.658 0.513 1.00 39.59 261 GLY A O 1
ATOM 1860 N N . ARG A 1 262 ? -26.135 4.675 -0.673 1.00 36.09 262 ARG A N 1
ATOM 1861 C CA . ARG A 1 262 ? -27.013 3.653 -1.271 1.00 36.09 262 ARG A CA 1
ATOM 1862 C C . ARG A 1 262 ? -26.784 2.289 -0.609 1.00 36.09 262 ARG A C 1
ATOM 1864 O O . ARG A 1 262 ? -25.825 1.597 -0.925 1.00 36.09 262 ARG A O 1
ATOM 1871 N N . GLN A 1 263 ? -27.673 1.889 0.304 1.00 33.81 263 GLN A N 1
ATOM 1872 C CA . GLN A 1 263 ? -27.804 0.477 0.687 1.00 33.81 263 GLN A CA 1
ATOM 1873 C C . GLN A 1 263 ? -28.491 -0.266 -0.464 1.00 33.81 263 GLN A C 1
ATOM 1875 O O . GLN A 1 263 ? -29.673 -0.041 -0.717 1.00 33.81 263 GLN A O 1
ATOM 1880 N N . GLU A 1 264 ? -27.772 -1.149 -1.155 1.00 41.53 264 GLU A N 1
ATOM 1881 C CA . GLU A 1 264 ? -28.383 -2.100 -2.088 1.00 41.53 264 GLU A CA 1
ATOM 1882 C C . GLU A 1 264 ? -28.482 -3.492 -1.464 1.00 41.53 264 GLU A C 1
ATOM 1884 O O . GLU A 1 264 ? -27.572 -3.967 -0.787 1.00 41.53 264 GLU A O 1
ATOM 1889 N N . SER A 1 265 ? -29.632 -4.137 -1.670 1.00 34.88 265 SER A N 1
ATOM 1890 C CA . SER A 1 265 ? -29.939 -5.466 -1.146 1.00 34.88 265 SER A CA 1
ATOM 1891 C C . SER A 1 265 ? -29.052 -6.541 -1.776 1.00 34.88 265 SER A C 1
ATOM 1893 O O . SER A 1 265 ? -28.842 -6.522 -2.986 1.00 34.88 265 SER A O 1
ATOM 1895 N N . ALA A 1 266 ? -28.647 -7.529 -0.976 1.00 34.00 266 ALA A N 1
ATOM 1896 C CA . ALA A 1 266 ? -27.705 -8.612 -1.287 1.00 34.00 266 ALA A CA 1
ATOM 1897 C C . ALA A 1 266 ? -28.076 -9.584 -2.441 1.00 34.00 266 ALA A C 1
ATOM 1899 O O . ALA A 1 266 ? -27.510 -10.670 -2.514 1.00 34.00 266 ALA A O 1
ATOM 1900 N N . ASN A 1 267 ? -29.002 -9.235 -3.340 1.00 33.19 267 ASN A N 1
ATOM 1901 C CA . ASN A 1 267 ? -29.554 -10.151 -4.347 1.00 33.19 267 ASN A CA 1
ATOM 1902 C C . ASN A 1 267 ? -29.403 -9.715 -5.817 1.00 33.19 267 ASN A C 1
ATOM 1904 O O . ASN A 1 267 ? -29.961 -10.377 -6.691 1.00 33.19 267 ASN A O 1
ATOM 1908 N N . SER A 1 268 ? -28.651 -8.665 -6.146 1.00 32.84 268 SER A N 1
ATOM 1909 C CA . SER A 1 268 ? -28.395 -8.302 -7.549 1.00 32.84 268 SER A CA 1
ATOM 1910 C C . SER A 1 268 ? -27.137 -8.992 -8.094 1.00 32.84 268 SER A C 1
ATOM 1912 O O . SER A 1 268 ? -26.018 -8.478 -8.050 1.00 32.84 268 SER A O 1
ATOM 1914 N N . ASN A 1 269 ? -27.342 -10.190 -8.649 1.00 33.09 269 ASN A N 1
ATOM 1915 C CA . ASN A 1 269 ? -26.453 -10.758 -9.659 1.00 33.09 269 ASN A CA 1
ATOM 1916 C C . ASN A 1 269 ? -26.588 -9.932 -10.944 1.00 33.09 269 ASN A C 1
ATOM 1918 O O . ASN A 1 269 ? -27.453 -10.226 -11.763 1.00 33.09 269 ASN A O 1
ATOM 1922 N N . GLU A 1 270 ? -25.724 -8.941 -11.143 1.00 27.59 270 GLU A N 1
ATOM 1923 C CA . GLU A 1 270 ? -25.483 -8.385 -12.476 1.00 27.59 270 GLU A CA 1
ATOM 1924 C C . GLU A 1 270 ? -23.987 -8.371 -12.803 1.00 27.59 270 GLU A C 1
ATOM 1926 O O . GLU A 1 270 ? -23.122 -8.101 -11.956 1.00 27.59 270 GLU A O 1
ATOM 1931 N N . ILE A 1 271 ? -23.736 -8.800 -14.039 1.00 29.09 271 ILE A N 1
ATOM 1932 C CA . ILE A 1 271 ? -22.467 -8.903 -14.747 1.00 29.09 271 ILE A CA 1
ATOM 1933 C C . ILE A 1 271 ? -22.420 -7.687 -15.670 1.00 29.09 271 ILE A C 1
ATOM 1935 O O . ILE A 1 271 ? -23.177 -7.663 -16.634 1.00 29.09 271 ILE A O 1
ATOM 1939 N N . GLU A 1 272 ? -21.536 -6.740 -15.376 1.00 27.78 272 GLU A N 1
ATOM 1940 C CA . GLU A 1 272 ? -20.808 -5.899 -16.337 1.00 27.78 272 GLU A CA 1
ATOM 1941 C C . GLU A 1 272 ? -19.410 -5.648 -15.762 1.00 27.78 272 GLU A C 1
ATOM 1943 O O . GLU A 1 272 ? -19.303 -5.478 -14.520 1.00 27.78 272 GLU A O 1
#

Radius of gyration: 26.82 Å; chains: 1; bounding box: 73×54×107 Å

Sequence (272 aa):
MPRLTGAALGVLGLVSTGLGLATTPVQAQPVGVPLVNETFTGATADSEFEAFGPACLTGAPQAPAPGPGTHPLTGCPTGASGPVPPNDAVPNGYLRLTDASNDQSAAVLYNHALPANQGLVTTFDQWQYGGTTNPPADGISFFLIDGAASLTAPGAFGGSLGYAQKLPNDDPDEEFLPGVNHGYVGVGLDVLGNYFGDWEHRGNGCANRSPAGTEFRIPAPGANMVTVRGPGNGTEGPAEGPPLGVDLDKGVVRVRRVEPGRQESANSNEIE

Foldseek 3Di:
DDDDYDDDDDDDDDDDDDPDPPPDPPPDDPDDDDPDDFQLQAQATPQLKKKAFQKEKQLHDEDPGDDHWIDGHHWHHPDFAFDDDHHVRPNRMDTDQHGQDPFTAMDIDSLADDDPPADDEDDHDDDDDGHPDVVRDWFAKDWDFDSVDDWGHFEGPGLCRSAWWFQPPLDPVGDTTWGTARTAKIKTQTQQANVQACARNAQPQPPAARPVYRDDDVNHPDGRDIFMWGTDHTNHDGHRDDVDPPVCVGYDPDDDDDDPPDDDDPPDPDDD

Secondary structure (DSSP, 8-state):
--------------------------PPPP-PPPS----S-SSS--TTEEEETT-EEEEEEE-PPP-SSEEE--EPPS--SSS-PPSS-TTS--EE---S-TT---EEEE-SPPP-SS-------------SSSS---EEEEEEE-TTS---S---SSTTTTTS-B-GGG-TTS--B---TTEEEEEEEESSS-TTS-GGGTTTT-SS--TT-S---SS-SSSSEEEEE--BBTTB-PPBPSS----TTS-------PPTT----TT-----

pLDDT: mean 80.11, std 23.48, range [25.72, 98.62]